Protein 7CIW (pdb70)

Nearest PDB structures (foldseek):
  7ciu-assembly1_A  TM=9.876E-01  e=7.759E-42  Drosophila melanogaster
  5k9n-assembly2_B  TM=9.761E-01  e=9.661E-40  Drosophila melanogaster
  7ciu-assembly2_B  TM=9.758E-01  e=1.836E-38  Drosophila melanogaster
  4fd4-assembly2_B  TM=9.543E-01  e=3.954E-21  Aedes aegypti
  6v3t-assembly3_C  TM=8.975E-01  e=1.474E-16  Tribolium castaneum

InterPro domains:
  IPR000182 GNAT domain [PF00583] (40-180)
  IPR000182 GNAT domain [PS51186] (9-204)
  IPR016181 Acyl-CoA N-acyltransferase [SSF55729] (5-188)

Radius of gyration: 16.28 Å; Cα contacts (8 Å, |Δi|>4): 411; chains: 1; bounding box: 40×40×39 Å

GO terms:
  GO:0004059 aralkylamine N-acetyltransferase activity (F, IDA)

Organism: Drosophila melanogaster (NCBI:txid7227)

Secondary structure (DSSP, 8-state):
-EEE-SSS-EEEEPPSS-HHHHHHHIIIIITTTSHHHHTSSSSSPPHHHHHHHHTTGGGT-EEEEEETTEEEEEEEEEEE-TTHHHHHHHHHHHHTTSHHHHHHHHHHHHHHHH-HHHHTT-S-EEEEEEEEE-GGGTTSSHHHHHHHHHHHHHHHTT-SEEEEEE-SHHHHHHHHHTT-EEEEEEEGGG-B-TTS-BS--PPTT--EEEEEEEE-

Solvent-accessible surface area: 10323 Å² total; per-residue (Å²): 178,66,75,108,22,79,117,76,5,47,4,90,61,3,82,92,72,61,39,130,102,0,18,76,10,0,68,54,48,28,5,72,85,21,2,4,3,36,4,9,144,75,91,108,11,58,61,20,7,62,115,70,9,43,60,5,3,93,93,9,1,0,16,2,0,36,64,149,67,134,15,2,0,0,0,0,0,0,62,15,73,46,104,25,10,82,78,24,50,82,43,2,165,125,73,60,86,26,7,13,0,39,7,9,73,0,37,9,38,1,11,82,49,3,33,1,8,135,115,64,104,16,95,27,0,0,14,5,45,4,37,8,18,3,62,153,41,101,76,176,56,3,8,0,91,1,1,66,10,0,2,81,66,0,107,106,81,52,22,86,0,0,0,10,26,2,12,21,19,130,26,5,136,15,1,109,155,39,40,14,88,89,31,32,73,36,97,4,86,95,25,94,67,120,90,47,119,68,22,0,195,14,69,116,59,19,97,13,0,36,1,3,0,34,89,68

Structure (mmCIF, N/CA/C/O backbone):
data_7CIW
#
_entry.id   7CIW
#
_cell.length_a   42.911
_cell.length_b   51.235
_cell.length_c   78.459
_cell.angle_alpha   90.000
_cell.angle_beta   90.000
_cell.angle_gamma   90.000
#
_symmetry.space_group_name_H-M   'P 21 21 21'
#
loop_
_entity.id
_entity.type
_entity.pdbx_description
1 polymer 'Agmatine N-acetyltransferase'
2 non-polymer 'COENZYME A'
3 non-polymer N-(4-carbamimidamidobutyl)ethanamide
4 water water
#
loop_
_atom_site.group_PDB
_atom_site.id
_atom_site.type_symbol
_atom_site.label_atom_id
_atom_site.label_alt_id
_atom_site.label_comp_id
_atom_site.label_asym_id
_atom_site.label_entity_id
_atom_site.label_seq_id
_atom_site.pdbx_PDB_ins_code
_atom_site.Cartn_x
_atom_site.Cartn_y
_atom_site.Cartn_z
_atom_site.occupancy
_atom_site.B_iso_or_equiv
_atom_site.auth_seq_id
_atom_site.auth_comp_id
_atom_site.auth_asym_id
_atom_site.auth_atom_id
_atom_site.pdbx_PDB_model_num
ATOM 1 N N . MET A 1 1 ? 10.849 18.137 0.603 1.00 43.67 1 MET A N 1
ATOM 2 C CA . MET A 1 1 ? 10.634 16.764 0.158 1.00 44.35 1 MET A CA 1
ATOM 3 C C . MET A 1 1 ? 11.960 16.023 0.071 1.00 36.08 1 MET A C 1
ATOM 4 O O . MET A 1 1 ? 12.437 15.717 -1.021 1.00 35.44 1 MET A O 1
ATOM 9 N N . ALA A 1 2 ? 12.547 15.733 1.227 1.00 35.45 2 ALA A N 1
ATOM 10 C CA . ALA A 1 2 ? 13.848 15.085 1.283 1.00 29.31 2 ALA A CA 1
ATOM 11 C C . ALA A 1 2 ? 13.898 14.184 2.502 1.00 29.87 2 ALA A C 1
ATOM 12 O O . ALA A 1 2 ? 13.619 14.633 3.617 1.00 33.56 2 ALA A O 1
ATOM 14 N N . LYS A 1 3 ? 14.257 12.928 2.286 1.00 24.42 3 LYS A N 1
ATOM 15 C CA . LYS A 1 3 ? 14.394 11.963 3.374 1.00 26.03 3 LYS A CA 1
ATOM 16 C C . LYS A 1 3 ? 15.848 11.532 3.475 1.00 26.07 3 LYS A C 1
ATOM 17 O O . LYS A 1 3 ? 16.326 10.777 2.607 1.00 28.22 3 LYS A O 1
ATOM 23 N N . PRO A 1 4 ? 16.598 11.989 4.477 1.00 24.56 4 PRO A N 1
ATOM 24 C CA . PRO A 1 4 ? 17.988 11.544 4.611 1.00 25.73 4 PRO A CA 1
ATOM 25 C C . PRO A 1 4 ? 18.033 10.069 4.977 1.00 32.19 4 PRO A C 1
ATOM 26 O O . PRO A 1 4 ? 17.251 9.595 5.804 1.00 32.09 4 PRO A O 1
ATOM 30 N N . ILE A 1 5 ? 18.922 9.335 4.321 1.00 29.57 5 ILE A N 1
ATOM 31 C CA . ILE A 1 5 ? 19.205 7.973 4.750 1.00 32.48 5 ILE A CA 1
ATOM 32 C C . ILE A 1 5 ? 20.707 7.863 4.966 1.00 32.00 5 ILE A C 1
ATOM 33 O O . ILE A 1 5 ? 21.414 8.880 4.980 1.00 36.56 5 ILE A O 1
ATOM 38 N N . ALA A 1 6 ? 21.181 6.635 5.184 1.00 36.45 6 ALA A N 1
ATOM 39 C CA . ALA A 1 6 ? 22.588 6.245 5.199 1.00 36.56 6 ALA A CA 1
ATOM 40 C C . ALA A 1 6 ? 23.571 7.354 5.554 1.00 44.20 6 ALA A C 1
ATOM 41 O O . ALA A 1 6 ? 23.416 8.048 6.566 1.00 45.89 6 ALA A O 1
ATOM 43 N N . ASP A 1 7 ? 24.585 7.524 4.708 1.00 47.32 7 ASP A N 1
ATOM 44 C CA . ASP A 1 7 ? 25.669 8.466 4.952 1.00 43.25 7 ASP A CA 1
ATOM 45 C C . ASP A 1 7 ? 25.381 9.815 4.304 1.00 38.85 7 ASP A C 1
ATOM 46 O O . ASP A 1 7 ? 24.810 10.708 4.941 1.00 37.43 7 ASP A O 1
ATOM 51 N N . ASP A 1 8 ? 25.799 9.976 3.046 1.00 36.44 8 ASP A N 1
ATOM 52 C CA . ASP A 1 8 ? 25.478 11.139 2.229 1.00 38.00 8 ASP A CA 1
ATOM 53 C C . ASP A 1 8 ? 24.394 10.824 1.203 1.00 32.35 8 ASP A C 1
ATOM 54 O O . ASP A 1 8 ? 24.353 11.429 0.131 1.00 34.06 8 ASP A O 1
ATOM 59 N N . ILE A 1 9 ? 23.500 9.889 1.501 1.00 30.68 9 ILE A N 1
ATOM 60 C CA . ILE A 1 9 ? 22.455 9.517 0.557 1.00 22.26 9 ILE A CA 1
ATOM 61 C C . ILE A 1 9 ? 21.129 10.073 1.051 1.00 24.03 9 ILE A C 1
ATOM 62 O O . ILE A 1 9 ? 20.762 9.887 2.216 1.00 23.13 9 ILE A O 1
ATOM 67 N N . VAL A 1 10 ? 20.423 10.763 0.164 1.00 19.12 10 VAL A N 1
ATOM 68 C CA . VAL A 1 10 ? 19.136 11.379 0.452 1.00 19.41 10 VAL A CA 1
ATOM 69 C C . VAL A 1 10 ? 18.137 10.828 -0.549 1.00 16.67 10 VAL A C 1
ATOM 70 O O . VAL A 1 10 ? 18.454 10.703 -1.734 1.00 18.41 10 VAL A O 1
ATOM 74 N N . VAL A 1 11 ? 16.936 10.513 -0.083 1.00 15.29 11 VAL A N 1
ATOM 75 C CA . VAL A 1 11 ? 15.860 10.088 -0.972 1.00 16.11 11 VAL A CA 1
ATOM 76 C C . VAL A 1 11 ? 14.997 11.300 -1.309 1.00 18.14 11 VAL A C 1
ATOM 77 O O . VAL A 1 11 ? 14.611 12.072 -0.421 1.00 17.12 11 VAL A O 1
ATOM 81 N N . ARG A 1 12 ? 14.723 11.490 -2.597 1.00 18.87 12 ARG A N 1
ATOM 82 C CA . ARG A 1 12 ? 13.916 12.606 -3.071 1.00 19.41 12 ARG A CA 1
ATOM 83 C C . ARG A 1 12 ? 12.862 12.098 -4.039 1.00 18.24 12 ARG A C 1
ATOM 84 O O . ARG A 1 12 ? 13.028 11.068 -4.691 1.00 18.45 12 ARG A O 1
ATOM 92 N N . GLN A 1 13 ? 11.785 12.862 -4.150 1.00 21.61 13 GLN A N 1
ATOM 93 C CA . GLN A 1 13 ? 10.781 12.599 -5.167 1.00 19.78 13 GLN A CA 1
ATOM 94 C C . GLN A 1 13 ? 11.258 13.143 -6.505 1.00 22.32 13 GLN A C 1
ATOM 95 O O . GLN A 1 13 ? 11.807 14.247 -6.581 1.00 25.07 13 GLN A O 1
ATOM 101 N N . VAL A 1 14 ? 11.058 12.358 -7.565 1.00 16.29 14 VAL A N 1
ATOM 102 C CA . VAL A 1 14 ? 11.370 12.830 -8.908 1.00 17.71 14 VAL A CA 1
ATOM 103 C C . VAL A 1 14 ? 10.345 13.878 -9.313 1.00 25.74 14 VAL A C 1
ATOM 104 O O . VAL A 1 14 ? 9.132 13.629 -9.279 1.00 24.34 14 VAL A O 1
ATOM 108 N N . ASP A 1 15 ? 10.822 15.048 -9.714 1.00 26.78 15 ASP A N 1
ATOM 109 C CA . ASP A 1 15 ? 9.927 16.139 -10.060 1.00 31.41 15 ASP A CA 1
ATOM 110 C C . ASP A 1 15 ? 9.674 16.176 -11.559 1.00 35.89 15 ASP A C 1
ATOM 111 O O . ASP A 1 15 ? 10.549 15.841 -12.363 1.00 32.87 15 ASP A O 1
ATOM 116 N N . VAL A 1 16 ? 8.460 16.579 -11.928 1.00 33.97 16 VAL A N 1
ATOM 117 C CA . VAL A 1 16 ? 8.105 16.738 -13.330 1.00 36.57 16 VAL A CA 1
ATOM 118 C C . VAL A 1 16 ? 8.945 17.882 -13.887 1.00 39.60 16 VAL A C 1
ATOM 119 O O . VAL A 1 16 ? 8.698 19.055 -13.588 1.00 39.41 16 VAL A O 1
ATOM 123 N N . GLY A 1 17 ? 9.972 17.545 -14.665 1.00 45.80 17 GLY A N 1
ATOM 124 C CA . GLY A 1 17 ? 10.973 18.518 -15.062 1.00 45.59 17 GLY A CA 1
ATOM 125 C C . GLY A 1 17 ? 12.321 18.204 -14.447 1.00 46.85 17 GLY A C 1
ATOM 126 O O . GLY A 1 17 ? 13.013 19.088 -13.932 1.00 48.68 17 GLY A O 1
ATOM 127 N N . GLU A 1 18 ? 12.694 16.926 -14.504 1.00 46.09 18 GLU A N 1
ATOM 128 C CA . GLU A 1 18 ? 13.912 16.393 -13.907 1.00 42.76 18 GLU A CA 1
ATOM 129 C C . GLU A 1 18 ? 13.984 14.937 -14.343 1.00 36.80 18 GLU A C 1
ATOM 130 O O . GLU A 1 18 ? 14.782 14.135 -13.839 1.00 38.84 18 GLU A O 1
ATOM 136 N N . THR A 1 19 ? 13.144 14.598 -15.319 1.00 33.34 19 THR A N 1
ATOM 137 C CA . THR A 1 19 ? 13.071 13.224 -15.781 1.00 26.58 19 THR A CA 1
ATOM 138 C C . THR A 1 19 ? 14.309 12.799 -16.555 1.00 27.90 19 THR A C 1
ATOM 139 O O . THR A 1 19 ? 14.552 11.596 -16.683 1.00 22.20 19 THR A O 1
ATOM 143 N N . GLU A 1 20 ? 15.097 13.738 -17.086 1.00 23.47 20 GLU A N 1
ATOM 144 C CA . GLU A 1 20 ? 16.234 13.308 -17.894 1.00 21.68 20 GLU A CA 1
ATOM 145 C C . GLU A 1 20 ? 17.285 12.615 -17.041 1.00 20.53 20 GLU A C 1
ATOM 146 O O . GLU A 1 20 ? 17.821 11.571 -17.436 1.00 22.30 20 GLU A O 1
ATOM 152 N N . GLN A 1 21 ? 17.595 13.181 -15.874 1.00 20.50 21 GLN A N 1
ATOM 153 C CA . GLN A 1 21 ? 18.564 12.546 -14.993 1.00 20.01 21 GLN A CA 1
ATOM 154 C C . GLN A 1 21 ? 18.088 11.163 -14.574 1.00 16.76 21 GLN A C 1
ATOM 155 O O . GLN A 1 21 ? 18.881 10.221 -14.506 1.00 17.61 21 GLN A O 1
ATOM 161 N N . LEU A 1 22 ? 16.790 11.025 -14.289 1.00 17.71 22 LEU A N 1
ATOM 162 C CA . LEU A 1 22 ? 16.248 9.719 -13.918 1.00 15.61 22 LEU A CA 1
ATOM 163 C C . LEU A 1 22 ? 16.435 8.715 -15.042 1.00 15.62 22 LEU A C 1
ATOM 164 O O . LEU A 1 22 ? 16.859 7.579 -14.814 1.00 16.10 22 LEU A O 1
ATOM 169 N N . MET A 1 23 ? 16.101 9.112 -16.267 1.00 17.16 23 MET A N 1
ATOM 170 C CA . MET A 1 23 ? 16.239 8.183 -17.384 1.00 16.00 23 MET A CA 1
ATOM 171 C C . MET A 1 23 ? 17.705 7.852 -17.643 1.00 17.58 23 MET A C 1
ATOM 172 O O . MET A 1 23 ? 18.039 6.711 -17.968 1.00 15.32 23 MET A O 1
ATOM 177 N N . THR A 1 24 ? 18.601 8.830 -17.482 1.00 16.30 24 THR A N 1
ATOM 178 C CA . THR A 1 24 ? 20.020 8.543 -17.646 1.00 15.85 24 THR A CA 1
ATOM 179 C C . THR A 1 24 ? 20.492 7.484 -16.656 1.00 14.75 24 THR A C 1
ATOM 180 O O . THR A 1 24 ? 21.232 6.561 -17.031 1.00 16.62 24 THR A O 1
ATOM 184 N N . PHE A 1 25 ? 20.058 7.581 -15.392 1.00 14.37 25 PHE A N 1
ATOM 185 C CA . PHE A 1 25 ? 20.393 6.535 -14.425 1.00 15.27 25 PHE A CA 1
ATOM 186 C C . PHE A 1 25 ? 19.801 5.194 -14.845 1.00 13.91 25 PHE A C 1
ATOM 187 O O . PHE A 1 25 ? 20.480 4.162 -14.801 1.00 14.42 25 PHE A O 1
ATOM 195 N N . LEU A 1 26 ? 18.520 5.184 -15.228 1.00 14.30 26 LEU A N 1
ATOM 196 C CA . LEU A 1 26 ? 17.885 3.924 -15.608 1.00 15.99 26 LEU A CA 1
ATOM 197 C C . LEU A 1 26 ? 18.611 3.269 -16.775 1.00 14.34 26 LEU A C 1
ATOM 198 O O . LEU A 1 26 ? 18.796 2.049 -16.792 1.00 15.01 26 LEU A O 1
ATOM 203 N N . LEU A 1 27 ? 19.020 4.059 -17.770 1.00 16.14 27 LEU A N 1
ATOM 204 C CA . LEU A 1 27 ? 19.727 3.481 -18.910 1.00 15.93 27 LEU A CA 1
ATOM 205 C C . LEU A 1 27 ? 21.105 2.956 -18.526 1.00 18.22 27 LEU A C 1
ATOM 206 O O . LEU A 1 27 ? 21.618 2.039 -19.177 1.00 17.50 27 LEU A O 1
ATOM 211 N N . ALA A 1 28 ? 21.716 3.508 -17.481 1.00 18.19 28 ALA A N 1
ATOM 212 C CA . ALA A 1 28 ? 23.055 3.078 -17.094 1.00 16.94 28 ALA A CA 1
ATOM 213 C C . ALA A 1 28 ? 23.051 1.847 -16.192 1.00 18.62 28 ALA A C 1
ATOM 214 O O . ALA A 1 28 ? 23.907 0.971 -16.347 1.00 20.92 28 ALA A O 1
ATOM 216 N N . HIS A 1 29 ? 22.109 1.757 -15.242 1.00 16.43 29 HIS A N 1
ATOM 217 C CA . HIS A 1 29 ? 22.217 0.793 -14.159 1.00 17.57 29 HIS A CA 1
ATOM 218 C C . HIS A 1 29 ? 20.952 -0.006 -13.889 1.00 19.78 29 HIS A C 1
ATOM 219 O O . HIS A 1 29 ? 20.975 -0.893 -13.029 1.00 19.99 29 HIS A O 1
ATOM 226 N N . TYR A 1 30 ? 19.855 0.283 -14.578 1.00 16.27 30 TYR A N 1
ATOM 227 C CA . TYR A 1 30 ? 18.643 -0.512 -14.455 1.00 16.50 30 TYR A CA 1
ATOM 228 C C . TYR A 1 30 ? 18.429 -1.365 -15.695 1.00 16.12 30 TYR A C 1
ATOM 229 O O . TYR A 1 30 ? 18.473 -2.596 -15.625 1.00 15.50 30 TYR A O 1
ATOM 238 N N . TYR A 1 31 ? 18.229 -0.721 -16.837 1.00 17.01 31 TYR A N 1
ATOM 239 C CA . TYR A 1 31 ? 17.894 -1.445 -18.060 1.00 14.96 31 TYR A CA 1
ATOM 240 C C . TYR A 1 31 ? 18.929 -2.478 -18.502 1.00 17.38 31 TYR A C 1
ATOM 241 O O . TYR A 1 31 ? 18.516 -3.550 -18.971 1.00 19.45 31 TYR A O 1
ATOM 250 N N . PRO A 1 32 ? 20.243 -2.239 -18.428 1.00 17.99 32 PRO A N 1
ATOM 251 C CA . PRO A 1 32 ? 21.185 -3.253 -18.940 1.00 17.92 32 PRO A CA 1
ATOM 252 C C . PRO A 1 32 ? 21.131 -4.579 -18.202 1.00 20.63 32 PRO A C 1
ATOM 253 O O . PRO A 1 32 ? 21.448 -5.611 -18.806 1.00 21.15 32 PRO A O 1
ATOM 257 N N . GLU A 1 33 ? 20.705 -4.594 -16.935 1.00 17.85 33 GLU A N 1
ATOM 258 C CA . GLU A 1 33 ? 20.677 -5.812 -16.130 1.00 20.16 33 GLU A CA 1
ATOM 259 C C . GLU A 1 33 ? 19.275 -6.294 -15.781 1.00 17.05 33 GLU A C 1
ATOM 260 O O . GLU A 1 33 ? 19.131 -7.429 -15.309 1.00 19.58 33 GLU A O 1
ATOM 266 N N . GLU A 1 34 ? 18.248 -5.488 -16.002 1.00 16.38 34 GLU A N 1
ATOM 267 C CA . GLU A 1 34 ? 16.891 -5.947 -15.741 1.00 15.87 34 GLU A CA 1
ATOM 268 C C . GLU A 1 34 ? 16.577 -7.139 -16.644 1.00 15.95 34 GLU A C 1
ATOM 269 O O . GLU A 1 34 ? 16.780 -7.056 -17.865 1.00 18.49 34 GLU A O 1
ATOM 275 N N . PRO A 1 35 ? 16.115 -8.264 -16.091 1.00 15.39 35 PRO A N 1
ATOM 276 C CA . PRO A 1 35 ? 16.026 -9.493 -16.907 1.00 17.42 35 PRO A CA 1
ATOM 277 C C . PRO A 1 35 ? 15.160 -9.401 -18.162 1.00 18.48 35 PRO A C 1
ATOM 278 O O . PRO A 1 35 ? 15.564 -9.960 -19.186 1.00 20.54 35 PRO A O 1
ATOM 282 N N . LEU A 1 36 ? 13.986 -8.753 -18.144 1.00 16.50 36 LEU A N 1
ATOM 283 C CA . LEU A 1 36 ? 13.216 -8.681 -19.398 1.00 15.84 36 LEU A CA 1
ATOM 284 C C . LEU A 1 36 ? 13.946 -7.857 -20.448 1.00 17.60 36 LEU A C 1
ATOM 285 O O . LEU A 1 36 ? 13.947 -8.213 -21.633 1.00 17.91 36 LEU A O 1
ATOM 290 N N . THR A 1 37 ? 14.548 -6.743 -20.035 1.00 17.42 37 THR A N 1
ATOM 291 C CA . THR A 1 37 ? 15.297 -5.904 -20.960 1.00 17.09 37 THR A CA 1
ATOM 292 C C . THR A 1 37 ? 16.550 -6.613 -21.458 1.00 16.46 37 THR A C 1
ATOM 293 O O . THR A 1 37 ? 16.880 -6.537 -22.647 1.00 20.20 37 THR A O 1
ATOM 297 N N . ALA A 1 38 ? 17.261 -7.307 -20.566 1.00 17.76 38 ALA A N 1
ATOM 298 C CA . ALA A 1 38 ? 18.462 -8.026 -20.972 1.00 18.42 38 ALA A CA 1
ATOM 299 C C . ALA A 1 38 ? 18.129 -9.260 -21.792 1.00 21.63 38 ALA A C 1
ATOM 300 O O . ALA A 1 38 ? 18.983 -9.741 -22.545 1.00 26.17 38 ALA A O 1
ATOM 302 N N . GLY A 1 39 ? 16.913 -9.768 -21.671 1.00 18.73 39 GLY A N 1
ATOM 303 C CA . GLY A 1 39 ? 16.483 -10.967 -22.362 1.00 19.02 39 GLY A CA 1
ATOM 304 C C . GLY A 1 39 ? 15.776 -10.735 -23.677 1.00 20.46 39 GLY A C 1
ATOM 305 O O . GLY A 1 39 ? 15.251 -11.686 -24.265 1.00 20.80 39 GLY A O 1
ATOM 306 N N . THR A 1 40 ? 15.742 -9.493 -24.156 1.00 20.31 40 THR A N 1
ATOM 307 C CA . THR A 1 40 ? 15.161 -9.133 -25.438 1.00 22.04 40 THR A CA 1
ATOM 308 C C . THR A 1 40 ? 16.176 -8.281 -26.189 1.00 21.69 40 THR A C 1
ATOM 309 O O . THR A 1 40 ? 17.220 -7.909 -25.649 1.00 21.65 40 THR A O 1
ATOM 313 N N . HIS A 1 41 ? 15.875 -7.977 -27.449 1.00 22.74 41 HIS A N 1
ATOM 314 C CA . HIS A 1 41 ? 16.846 -7.335 -28.321 1.00 23.36 41 HIS A CA 1
ATOM 315 C C . HIS A 1 41 ? 16.180 -6.211 -29.095 1.00 22.61 41 HIS A C 1
ATOM 316 O O . HIS A 1 41 ? 14.982 -6.289 -29.394 1.00 24.22 41 HIS A O 1
ATOM 323 N N . PRO A 1 42 ? 16.922 -5.132 -29.408 1.00 21.65 42 PRO A N 1
ATOM 324 C CA . PRO A 1 42 ? 18.315 -4.843 -29.043 1.00 23.02 42 PRO A CA 1
ATOM 325 C C . PRO A 1 42 ? 18.456 -4.583 -27.537 1.00 20.15 42 PRO A C 1
ATOM 326 O O . PRO A 1 42 ? 17.422 -4.570 -26.857 1.00 22.53 42 PRO A O 1
ATOM 330 N N . PRO A 1 43 ? 19.677 -4.390 -27.028 1.00 27.25 43 PRO A N 1
ATOM 331 C CA . PRO A 1 43 ? 19.822 -4.170 -25.577 1.00 24.67 43 PRO A CA 1
ATOM 332 C C . PRO A 1 43 ? 19.120 -2.923 -25.071 1.00 23.68 43 PRO A C 1
ATOM 333 O O . PRO A 1 43 ? 18.620 -2.925 -23.939 1.00 25.87 43 PRO A O 1
ATOM 337 N N . GLU A 1 44 ? 19.037 -1.875 -25.874 1.00 24.34 44 GLU A N 1
ATOM 338 C CA . GLU A 1 44 ? 18.512 -0.605 -25.377 1.00 23.94 44 GLU A CA 1
ATOM 339 C C . GLU A 1 44 ? 16.988 -0.579 -25.452 1.00 21.96 44 GLU A C 1
ATOM 340 O O . GLU A 1 44 ? 16.409 -1.032 -26.441 1.00 22.46 44 GLU A O 1
ATOM 346 N N . PRO A 1 45 ? 16.310 -0.050 -24.432 1.00 17.90 45 PRO A N 1
ATOM 347 C CA . PRO A 1 45 ? 14.845 -0.002 -24.475 1.00 17.13 45 PRO A CA 1
ATOM 348 C C . PRO A 1 45 ? 14.327 0.935 -25.557 1.00 18.85 45 PRO A C 1
ATOM 349 O O . PRO A 1 45 ? 14.967 1.926 -25.919 1.00 20.15 45 PRO A O 1
ATOM 353 N N . GLU A 1 46 ? 13.142 0.607 -26.070 1.00 19.54 46 GLU A N 1
ATOM 354 C CA . GLU A 1 46 ? 12.501 1.434 -27.080 1.00 18.72 46 GLU A CA 1
ATOM 355 C C . GLU A 1 46 ? 11.905 2.685 -26.446 1.00 19.87 46 GLU A C 1
ATOM 356 O O . GLU A 1 46 ? 11.732 2.773 -25.227 1.00 18.59 46 GLU A O 1
ATOM 362 N N . ALA A 1 47 ? 11.608 3.675 -27.293 1.00 19.96 47 ALA A N 1
ATOM 363 C CA . ALA A 1 47 ? 11.099 4.945 -26.786 1.00 19.00 47 ALA A CA 1
ATOM 364 C C . ALA A 1 47 ? 9.839 4.750 -25.953 1.00 18.72 47 ALA A C 1
ATOM 365 O O . ALA A 1 47 ? 9.680 5.380 -24.901 1.00 20.71 47 ALA A O 1
ATOM 367 N N . ALA A 1 48 ? 8.930 3.884 -26.405 1.00 17.66 48 ALA A N 1
ATOM 368 C CA . ALA A 1 48 ? 7.672 3.704 -25.692 1.00 18.62 48 ALA A CA 1
ATOM 369 C C . ALA A 1 48 ? 7.893 3.100 -24.310 1.00 19.00 48 ALA A C 1
ATOM 370 O O . ALA A 1 48 ? 7.158 3.418 -23.364 1.00 20.63 48 ALA A O 1
ATOM 372 N N . ASP A 1 49 ? 8.893 2.229 -24.188 1.00 19.26 49 ASP A N 1
ATOM 373 C CA . ASP A 1 49 ? 9.279 1.653 -22.901 1.00 17.98 49 ASP A CA 1
ATOM 374 C C . ASP A 1 49 ? 9.713 2.745 -21.932 1.00 19.53 49 ASP A C 1
ATOM 375 O O . ASP A 1 49 ? 9.158 2.888 -20.831 1.00 19.89 49 ASP A O 1
ATOM 380 N N . LYS A 1 50 ? 10.701 3.543 -22.344 1.00 16.96 50 LYS A N 1
ATOM 381 C CA . LYS A 1 50 ? 11.164 4.663 -21.529 1.00 15.92 50 LYS A CA 1
ATOM 382 C C . LYS A 1 50 ? 10.031 5.630 -21.217 1.00 17.28 50 LYS A C 1
ATOM 383 O O . LYS A 1 50 ? 9.906 6.114 -20.087 1.00 18.62 50 LYS A O 1
ATOM 389 N N . GLU A 1 51 ? 9.206 5.938 -22.218 1.00 19.12 51 GLU A N 1
ATOM 390 C CA . GLU A 1 51 ? 8.120 6.890 -22.016 1.00 19.04 51 GLU A CA 1
ATOM 391 C C . GLU A 1 51 ? 7.119 6.383 -20.986 1.00 19.07 51 GLU A C 1
ATOM 392 O O . GLU A 1 51 ? 6.596 7.168 -20.183 1.00 19.22 51 GLU A O 1
ATOM 398 N N . PHE A 1 52 ? 6.839 5.080 -20.984 1.00 16.59 52 PHE A N 1
ATOM 399 C CA . PHE A 1 52 ? 5.903 4.559 -19.996 1.00 17.56 52 PHE A CA 1
ATOM 400 C C . PHE A 1 52 ? 6.442 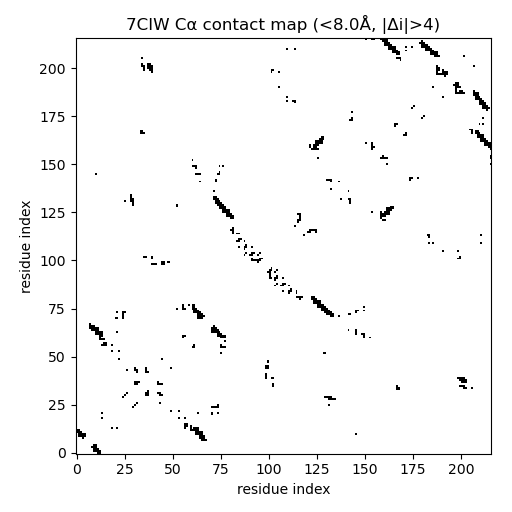4.734 -18.584 1.00 17.89 52 PHE A C 1
ATOM 401 O O . PHE A 1 52 ? 5.709 5.148 -17.677 1.00 17.18 52 PHE A O 1
ATOM 409 N N . LEU A 1 53 ? 7.713 4.391 -18.366 1.00 16.28 53 LEU A N 1
ATOM 410 C CA . LEU A 1 53 ? 8.281 4.602 -17.038 1.00 16.88 53 LEU A CA 1
ATOM 411 C C . LEU A 1 53 ? 8.130 6.055 -16.623 1.00 19.87 53 LEU A C 1
ATOM 412 O O . LEU A 1 53 ? 7.666 6.355 -15.515 1.00 17.98 53 LEU A O 1
ATOM 417 N N . LEU A 1 54 ? 8.473 6.981 -17.524 1.00 15.42 54 LEU A N 1
ATOM 418 C CA . LEU A 1 54 ? 8.419 8.389 -17.169 1.00 16.90 54 LEU A CA 1
ATOM 419 C C . LEU A 1 54 ? 6.989 8.886 -17.010 1.00 16.08 54 LEU A C 1
ATOM 420 O O . LEU A 1 54 ? 6.771 9.894 -16.330 1.00 17.23 54 LEU A O 1
ATOM 425 N N . SER A 1 55 ? 6.011 8.193 -17.599 1.00 15.53 55 SER A N 1
ATOM 426 C CA . SER A 1 55 ? 4.617 8.586 -17.425 1.00 17.49 55 SER A CA 1
ATOM 427 C C . SER A 1 55 ? 4.147 8.446 -15.982 1.00 18.06 55 SER A C 1
ATOM 428 O O . SER A 1 55 ? 3.062 8.931 -15.648 1.00 17.89 55 SER A O 1
ATOM 431 N N . ASN A 1 56 ? 4.930 7.802 -15.121 1.00 17.22 56 ASN A N 1
ATOM 432 C CA . ASN A 1 56 ? 4.567 7.681 -13.721 1.00 16.41 56 ASN A CA 1
ATOM 433 C C . ASN A 1 56 ? 5.057 8.840 -12.876 1.00 15.22 56 ASN A C 1
ATOM 434 O O . ASN A 1 56 ? 4.598 8.989 -11.739 1.00 15.54 56 ASN A O 1
ATOM 439 N N . VAL A 1 57 ? 5.973 9.658 -13.402 1.00 15.83 57 VAL A N 1
ATOM 440 C CA . VAL A 1 57 ? 6.509 10.771 -12.615 1.00 14.84 57 VAL A CA 1
ATOM 441 C C . VAL A 1 57 ? 5.422 11.727 -12.143 1.00 15.57 57 VAL A C 1
ATOM 442 O O . VAL A 1 57 ? 5.476 12.159 -10.982 1.00 15.26 57 VAL A O 1
ATOM 446 N N . PRO A 1 58 ? 4.397 12.072 -12.936 1.00 14.64 58 PRO A N 1
ATOM 447 C CA . PRO A 1 58 ? 3.400 13.041 -12.436 1.00 16.98 58 PRO A CA 1
ATOM 448 C C . PRO A 1 58 ? 2.609 12.555 -11.235 1.00 16.30 58 PRO A C 1
ATOM 449 O O . PRO A 1 58 ? 1.986 13.376 -10.553 1.00 19.06 58 PRO A O 1
ATOM 453 N N . PHE A 1 59 ? 2.598 11.249 -10.965 1.00 15.22 59 PHE A N 1
ATOM 454 C CA . PHE A 1 59 ? 1.884 10.718 -9.813 1.00 15.78 59 PHE A CA 1
ATOM 455 C C . PHE A 1 59 ? 2.585 11.000 -8.496 1.00 16.78 59 PHE A C 1
ATOM 456 O O . PHE A 1 59 ? 1.993 10.745 -7.446 1.00 18.02 59 PHE A O 1
ATOM 464 N N . GLY A 1 60 ? 3.821 11.494 -8.515 1.00 16.58 60 GLY A N 1
ATOM 465 C CA . GLY A 1 60 ? 4.529 11.687 -7.262 1.00 15.56 60 GLY A CA 1
ATOM 466 C C . GLY A 1 60 ? 4.935 10.398 -6.596 1.00 16.26 60 GLY A C 1
ATOM 467 O O . GLY A 1 60 ? 5.165 10.371 -5.387 1.00 19.66 60 GLY A O 1
ATOM 468 N N . THR A 1 61 ? 5.023 9.321 -7.367 1.00 14.61 61 THR A N 1
ATOM 469 C CA . THR A 1 61 ? 5.275 7.989 -6.836 1.00 16.43 61 THR A CA 1
ATOM 470 C C . THR A 1 61 ? 6.612 7.446 -7.324 1.00 17.40 61 THR A C 1
ATOM 471 O O . THR A 1 61 ? 6.847 6.233 -7.268 1.00 16.44 61 THR A O 1
ATOM 475 N N . CYS A 1 62 ? 7.485 8.321 -7.803 1.00 12.98 62 CYS A N 1
ATOM 476 C CA . CYS A 1 62 ? 8.800 7.954 -8.305 1.00 14.48 62 CYS A CA 1
ATOM 477 C C . CYS A 1 62 ? 9.843 8.632 -7.429 1.00 15.49 62 CYS A C 1
ATOM 478 O O . CYS A 1 62 ? 9.723 9.830 -7.148 1.00 15.31 62 CYS A O 1
ATOM 481 N N . PHE A 1 63 ? 10.834 7.866 -6.960 1.00 14.42 63 PHE A N 1
ATOM 482 C CA . PHE A 1 63 ? 11.807 8.375 -6.001 1.00 14.72 63 PHE A CA 1
ATOM 483 C C . PHE A 1 63 ? 13.220 7.997 -6.415 1.00 13.89 63 PHE A C 1
ATOM 484 O O . PHE A 1 63 ? 13.441 6.968 -7.051 1.00 12.79 63 PHE A O 1
ATOM 492 N N . VAL A 1 64 ? 14.179 8.851 -6.046 1.00 14.59 64 VAL A N 1
ATOM 493 C CA . VAL A 1 64 ? 15.588 8.576 -6.290 1.00 14.69 64 VAL A CA 1
ATOM 494 C C . VAL A 1 64 ? 16.385 8.758 -5.010 1.00 15.60 64 VAL A C 1
ATOM 495 O O . VAL A 1 64 ? 16.027 9.547 -4.131 1.00 17.75 64 VAL A O 1
ATOM 499 N N . ALA A 1 65 ? 17.487 8.023 -4.918 1.00 14.46 65 ALA A N 1
ATOM 500 C CA . ALA A 1 65 ? 18.506 8.260 -3.904 1.00 14.21 65 ALA A CA 1
ATOM 501 C C . ALA A 1 65 ? 19.645 9.054 -4.531 1.00 17.03 65 ALA A C 1
ATOM 502 O O . ALA A 1 65 ? 20.137 8.697 -5.608 1.00 16.88 65 ALA A O 1
ATOM 504 N N . LEU A 1 66 ? 20.034 10.140 -3.865 1.00 17.45 66 LEU A N 1
ATOM 505 C CA . LEU A 1 66 ? 21.017 11.096 -4.351 1.00 22.19 66 LEU A CA 1
ATOM 506 C C . LEU A 1 66 ? 22.260 11.047 -3.481 1.00 20.92 66 LEU A C 1
ATOM 507 O O . LEU A 1 66 ? 22.163 10.958 -2.256 1.00 20.55 66 LEU A O 1
ATOM 512 N N . HIS A 1 67 ? 23.418 11.137 -4.126 1.00 20.84 67 HIS A N 1
ATOM 513 C CA . HIS A 1 67 ? 24.707 11.252 -3.451 1.00 30.70 67 HIS A CA 1
ATOM 514 C C . HIS A 1 67 ? 25.525 12.252 -4.257 1.00 29.49 67 HIS A C 1
ATOM 515 O O . HIS A 1 67 ? 25.868 11.979 -5.409 1.00 27.53 67 HIS A O 1
ATOM 522 N N . GLU A 1 68 ? 25.797 13.423 -3.673 1.00 29.83 68 GLU A N 1
ATOM 523 C CA . GLU A 1 68 ? 26.513 14.507 -4.356 1.00 30.34 68 GLU A CA 1
ATOM 524 C C . GLU A 1 68 ? 25.795 14.944 -5.631 1.00 26.55 68 GLU A C 1
ATOM 525 O O . GLU A 1 68 ? 26.424 15.245 -6.648 1.00 30.08 68 GLU A O 1
ATOM 531 N N . GLY A 1 69 ? 24.469 14.986 -5.581 1.00 27.04 69 GLY A N 1
ATOM 532 C CA . GLY A 1 69 ? 23.677 15.362 -6.728 1.00 26.52 69 GLY A CA 1
ATOM 533 C C . GLY A 1 69 ? 23.500 14.284 -7.774 1.00 24.19 69 GLY A C 1
ATOM 534 O O . GLY A 1 69 ? 22.761 14.502 -8.740 1.00 28.54 69 GLY A O 1
ATOM 535 N N . ARG A 1 70 ? 24.133 13.130 -7.608 1.00 22.46 70 ARG A N 1
ATOM 536 C CA . ARG A 1 70 ? 24.079 12.045 -8.579 1.00 22.48 70 ARG A CA 1
ATOM 537 C C . ARG A 1 70 ? 23.067 11.004 -8.117 1.00 19.39 70 ARG A C 1
ATOM 538 O O . ARG A 1 70 ? 23.059 10.616 -6.942 1.00 21.57 70 ARG A O 1
ATOM 546 N N . ILE A 1 71 ? 22.219 10.553 -9.033 1.00 19.56 71 ILE A N 1
ATOM 547 C CA . ILE A 1 71 ? 21.274 9.487 -8.706 1.00 17.66 71 ILE A CA 1
ATOM 548 C C . ILE A 1 71 ? 22.026 8.166 -8.627 1.00 20.76 71 ILE A C 1
ATOM 549 O O . ILE A 1 71 ? 22.740 7.788 -9.563 1.00 19.09 71 ILE A O 1
ATOM 554 N N . VAL A 1 72 ? 21.874 7.468 -7.502 1.00 16.81 72 VAL A N 1
ATOM 555 C CA . VAL A 1 72 ? 22.502 6.168 -7.301 1.00 17.32 72 VAL A CA 1
ATOM 556 C C . VAL A 1 72 ? 21.483 5.050 -7.146 1.00 15.33 72 VAL A C 1
ATOM 557 O O . VAL A 1 72 ? 21.875 3.874 -7.096 1.00 15.57 72 VAL A O 1
ATOM 561 N N . ALA A 1 73 ? 20.195 5.370 -7.086 1.00 14.81 73 ALA A N 1
ATOM 562 C CA . ALA A 1 73 ? 19.152 4.357 -7.030 1.00 13.61 73 ALA A CA 1
ATOM 563 C C . ALA A 1 73 ? 17.836 5.027 -7.402 1.00 13.58 73 ALA A C 1
ATOM 564 O O . ALA A 1 73 ? 17.678 6.237 -7.235 1.00 15.12 73 ALA A O 1
ATOM 566 N N . ALA A 1 74 ? 16.893 4.238 -7.902 1.00 12.34 74 ALA A N 1
ATOM 567 C CA . ALA A 1 74 ? 15.621 4.813 -8.313 1.00 11.32 74 ALA A CA 1
ATOM 568 C C . ALA A 1 74 ? 14.519 3.772 -8.235 1.00 12.07 74 ALA A C 1
ATOM 569 O O . ALA A 1 74 ? 14.757 2.580 -8.441 1.00 12.90 74 ALA A O 1
ATOM 571 N N . VAL A 1 75 ? 13.300 4.243 -7.969 1.00 12.20 75 VAL A N 1
ATOM 572 C CA . VAL A 1 75 ? 12.107 3.405 -8.026 1.00 12.83 75 VAL A CA 1
ATOM 573 C C . VAL A 1 75 ? 11.018 4.159 -8.778 1.00 12.12 75 VAL A C 1
ATOM 574 O O . VAL A 1 75 ? 10.858 5.374 -8.621 1.00 13.03 75 VAL A O 1
ATOM 578 N N . VAL A 1 76 ? 10.316 3.451 -9.652 1.00 11.51 76 VAL A N 1
ATOM 579 C CA . VAL A 1 76 ? 9.229 4.017 -10.438 1.00 10.04 76 VAL A CA 1
ATOM 580 C C . VAL A 1 76 ? 7.986 3.217 -10.099 1.00 13.01 76 VAL A C 1
ATOM 581 O O . VAL A 1 76 ? 7.992 1.987 -10.216 1.00 12.89 76 VAL A O 1
ATOM 585 N N . ALA A 1 77 ? 6.935 3.899 -9.658 1.00 13.17 77 ALA A N 1
ATOM 586 C CA . ALA A 1 77 ? 5.701 3.222 -9.281 1.00 13.34 77 ALA A CA 1
ATOM 587 C C . ALA A 1 77 ? 4.522 4.029 -9.801 1.00 12.70 77 ALA A C 1
ATOM 588 O O . ALA A 1 77 ? 4.630 5.231 -10.054 1.00 12.13 77 ALA A O 1
ATOM 590 N N . GLY A 1 78 ? 3.391 3.354 -9.981 1.00 13.37 78 GLY A N 1
ATOM 591 C CA . GLY A 1 78 ? 2.177 4.032 -10.371 1.00 12.19 78 GLY A CA 1
ATOM 592 C C . GLY A 1 78 ? 0.932 3.237 -10.045 1.00 13.01 78 GLY A C 1
ATOM 593 O O . GLY A 1 78 ? 0.991 2.042 -9.747 1.00 13.35 78 GLY A O 1
ATOM 594 N N . PRO A 1 79 ? -0.226 3.889 -10.117 1.00 13.42 79 PRO A N 1
ATOM 595 C CA . PRO A 1 79 ? -1.480 3.245 -9.720 1.00 13.53 79 PRO A CA 1
ATOM 596 C C . PRO A 1 79 ? -2.028 2.298 -10.772 1.00 14.45 79 PRO A C 1
ATOM 597 O O . PRO A 1 79 ? -1.779 2.441 -11.973 1.00 14.94 79 PRO A O 1
ATOM 601 N N . LYS A 1 80 ? -2.813 1.328 -10.300 1.00 14.98 80 LYS A N 1
ATOM 602 C CA . LYS A 1 80 ? -3.609 0.506 -11.201 1.00 16.31 80 LYS A CA 1
ATOM 603 C C . LYS A 1 80 ? -4.904 0.116 -10.505 1.00 16.78 80 LYS A C 1
ATOM 604 O O . LYS A 1 80 ? -5.001 0.120 -9.274 1.00 15.67 80 LYS A O 1
ATOM 610 N N . ASP A 1 81 ? -5.912 -0.199 -11.319 1.00 16.40 81 ASP A N 1
ATOM 611 C CA . ASP A 1 81 ? -7.204 -0.626 -10.802 1.00 16.25 81 ASP A CA 1
ATOM 612 C C . ASP A 1 81 ? -7.618 -1.942 -11.451 1.00 15.27 81 ASP A C 1
ATOM 613 O O . ASP A 1 81 ? -6.809 -2.594 -12.127 1.00 16.98 81 ASP A O 1
ATOM 618 N N . SER A 1 82 ? -8.878 -2.338 -11.264 1.00 17.21 82 SER A N 1
ATOM 619 C CA . SER A 1 82 ? -9.331 -3.635 -11.760 1.00 16.83 82 SER A CA 1
ATOM 620 C C . SER A 1 82 ? -9.421 -3.698 -13.280 1.00 20.04 82 SER A C 1
ATOM 621 O O . SER A 1 82 ? -9.619 -4.792 -13.823 1.00 21.62 82 SER A O 1
ATOM 624 N N . HIS A 1 83 ? -9.291 -2.569 -13.970 1.00 19.49 83 HIS A N 1
ATOM 625 C CA . HIS A 1 83 ? -9.249 -2.541 -15.424 1.00 19.70 83 HIS A CA 1
ATOM 626 C C . HIS A 1 83 ? -7.852 -2.795 -15.977 1.00 17.98 83 HIS A C 1
ATOM 627 O O . HIS A 1 83 ? -7.704 -2.991 -17.185 1.00 18.17 83 HIS A O 1
ATOM 634 N N . GLU A 1 84 ? -6.826 -2.827 -15.126 1.00 16.04 84 GLU A N 1
ATOM 635 C CA . GLU A 1 84 ? -5.463 -2.972 -15.637 1.00 16.16 84 GLU A CA 1
ATOM 636 C C . GLU A 1 84 ? -5.231 -4.240 -16.459 1.00 16.90 84 GLU A C 1
ATOM 637 O O . GLU A 1 84 ? -4.466 -4.168 -17.437 1.00 16.06 84 GLU A O 1
ATOM 643 N N . PRO A 1 85 ? -5.833 -5.398 -16.160 1.00 17.52 85 PRO A N 1
ATOM 644 C CA . PRO A 1 85 ? -5.613 -6.545 -17.064 1.00 16.71 85 PRO A CA 1
ATOM 645 C C . PRO A 1 85 ? -6.049 -6.262 -18.496 1.00 16.68 85 PRO A C 1
ATOM 646 O O . PRO A 1 85 ? -5.336 -6.611 -19.448 1.00 18.13 85 PRO A O 1
ATOM 650 N N . GLU A 1 86 ? -7.201 -5.618 -18.672 1.00 18.17 86 GLU A N 1
ATOM 651 C CA . GLU A 1 86 ? -7.670 -5.288 -20.012 1.00 18.57 86 GLU A CA 1
ATOM 652 C C . GLU A 1 86 ? -6.800 -4.215 -20.648 1.00 18.60 86 GLU A C 1
ATOM 653 O O . GLU A 1 86 ? -6.454 -4.300 -21.834 1.00 19.39 86 GLU A O 1
ATOM 659 N N . HIS A 1 87 ? -6.443 -3.193 -19.871 1.00 17.94 87 HIS A N 1
ATOM 660 C CA . HIS A 1 87 ? -5.590 -2.126 -20.374 1.00 19.24 87 HIS A CA 1
ATOM 661 C C . HIS A 1 87 ? -4.239 -2.657 -20.842 1.00 21.93 87 HIS A C 1
ATOM 662 O O . HIS A 1 87 ? -3.771 -2.328 -21.939 1.00 18.78 87 HI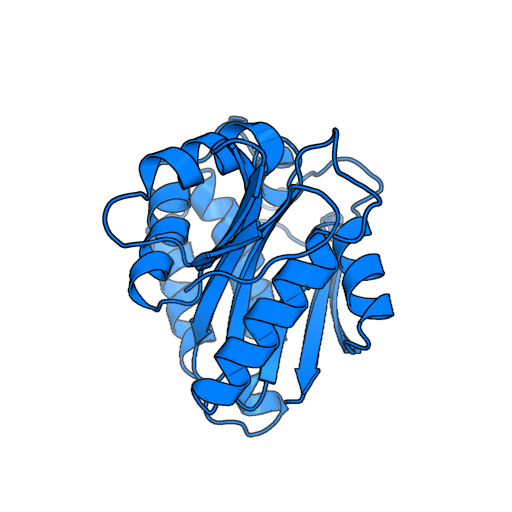S A O 1
ATOM 669 N N . MET A 1 88 ? -3.587 -3.483 -20.023 1.00 19.01 88 MET A N 1
ATOM 670 C CA . MET A 1 88 ? -2.275 -3.983 -20.419 1.00 16.75 88 MET A CA 1
ATOM 671 C C . MET A 1 88 ? -2.366 -4.910 -21.618 1.00 15.78 88 MET A C 1
ATOM 672 O O . MET A 1 88 ? -1.432 -4.956 -22.425 1.00 18.07 88 MET A O 1
ATOM 677 N N . ALA A 1 89 ? -3.463 -5.662 -21.742 1.00 17.75 89 ALA A N 1
ATOM 678 C CA . ALA A 1 89 ? -3.609 -6.525 -22.907 1.00 20.67 89 ALA A CA 1
ATOM 679 C C . ALA A 1 89 ? -3.688 -5.690 -24.174 1.00 23.64 89 ALA A C 1
ATOM 680 O O . ALA A 1 89 ? -3.041 -6.007 -25.179 1.00 21.99 89 ALA A O 1
ATOM 682 N N . GLU A 1 90 ? -4.445 -4.591 -24.125 1.00 21.19 90 GLU A N 1
ATOM 683 C CA . GLU A 1 90 ? -4.553 -3.699 -25.274 1.00 23.58 90 GLU A CA 1
ATOM 684 C C . GLU A 1 90 ? -3.224 -3.014 -25.577 1.00 22.28 90 GLU A C 1
ATOM 685 O O . GLU A 1 90 ? -2.875 -2.818 -26.747 1.00 24.83 90 GLU A O 1
ATOM 691 N N . GLU A 1 91 ? -2.462 -2.654 -24.542 1.00 22.09 91 GLU A N 1
ATOM 692 C CA . GLU A 1 91 ? -1.164 -2.021 -24.767 1.00 24.36 91 GLU A CA 1
ATOM 693 C C . GLU A 1 91 ? -0.164 -3.005 -25.367 1.00 25.26 91 GLU A C 1
ATOM 694 O O . GLU A 1 91 ? 0.638 -2.636 -26.235 1.00 26.43 91 GLU A O 1
ATOM 700 N N . ALA A 1 92 ? -0.192 -4.262 -24.912 1.00 19.48 92 ALA A N 1
ATOM 701 C CA . ALA A 1 92 ? 0.663 -5.290 -25.500 1.00 23.41 92 ALA A CA 1
ATOM 702 C C . ALA A 1 92 ? 0.369 -5.470 -26.987 1.00 25.86 92 ALA A C 1
ATOM 703 O O . ALA A 1 92 ? 1.294 -5.632 -27.796 1.00 27.55 92 ALA A O 1
ATOM 705 N N . ARG A 1 93 ? -0.912 -5.442 -27.365 1.00 25.65 93 ARG A N 1
ATOM 706 C CA . ARG A 1 93 ? -1.269 -5.513 -28.780 1.00 27.10 93 ARG A CA 1
ATOM 707 C C . ARG A 1 93 ? -0.772 -4.289 -29.542 1.00 27.18 93 ARG A C 1
ATOM 708 O O . ARG A 1 93 ? -0.230 -4.419 -30.647 1.00 30.59 93 ARG A O 1
ATOM 716 N N . LYS A 1 94 ? -0.939 -3.096 -28.967 1.00 26.47 94 LYS A N 1
ATOM 717 C CA . LYS A 1 94 ? -0.536 -1.879 -29.668 1.00 26.96 94 LYS A CA 1
ATOM 718 C C . LYS A 1 94 ? 0.929 -1.929 -30.084 1.00 29.85 94 LYS A C 1
ATOM 719 O O . LYS A 1 94 ? 1.289 -1.467 -31.174 1.00 30.87 94 LYS A O 1
ATOM 725 N N . TYR A 1 95 ? 1.787 -2.500 -29.244 1.00 26.21 95 TYR A N 1
ATOM 726 C CA . TYR A 1 95 ? 3.223 -2.455 -29.471 1.00 23.19 95 TYR A CA 1
ATOM 727 C C . TYR A 1 95 ? 3.792 -3.787 -29.918 1.00 26.69 95 TYR A C 1
ATOM 728 O O . TYR A 1 95 ? 5.012 -3.906 -30.044 1.00 26.79 95 TYR A O 1
ATOM 737 N N . ALA A 1 96 ? 2.938 -4.783 -30.179 1.00 26.96 96 ALA A N 1
ATOM 738 C CA . ALA A 1 96 ? 3.406 -6.096 -30.596 1.00 27.66 96 ALA A CA 1
ATOM 739 C C . ALA A 1 96 ? 4.305 -5.981 -31.821 1.00 29.09 96 ALA A C 1
ATOM 740 O O . ALA A 1 96 ? 4.023 -5.224 -32.753 1.00 33.67 96 ALA A O 1
ATOM 742 N N . GLY A 1 97 ? 5.407 -6.714 -31.797 1.00 24.29 97 GLY A N 1
ATOM 743 C CA . GLY A 1 97 ? 6.361 -6.717 -32.890 1.00 30.71 97 GLY A CA 1
ATOM 744 C C . GLY A 1 97 ? 7.712 -6.128 -32.559 1.00 30.90 97 GLY A C 1
ATOM 745 O O . GLY A 1 97 ? 8.661 -6.326 -33.329 1.00 30.05 97 GLY A O 1
ATOM 746 N N . 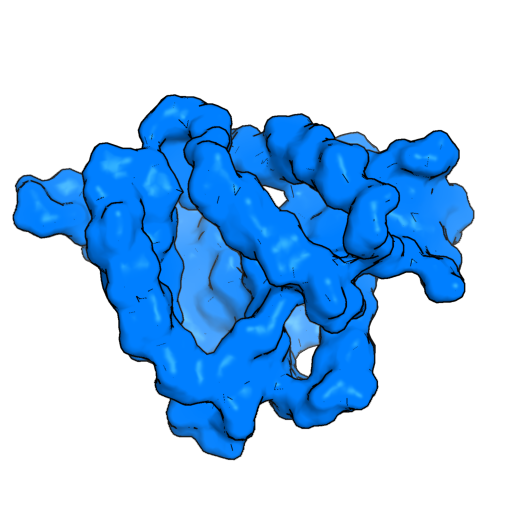GLY A 1 98 ? 7.837 -5.408 -31.445 1.00 25.79 98 GLY A N 1
ATOM 747 C CA . GLY A 1 98 ? 9.089 -4.813 -31.045 1.00 26.90 98 GLY A CA 1
ATOM 748 C C . GLY A 1 98 ? 9.519 -5.298 -29.672 1.00 25.08 98 GLY A C 1
ATOM 749 O O . GLY A 1 98 ? 8.868 -6.140 -29.045 1.00 25.33 98 GLY A O 1
ATOM 750 N N . LYS A 1 99 ? 10.653 -4.750 -29.226 1.00 24.32 99 LYS A N 1
ATOM 751 C CA . LYS A 1 99 ? 11.185 -5.079 -27.906 1.00 25.79 99 LYS A CA 1
ATOM 752 C C . LYS A 1 99 ? 10.170 -4.772 -26.811 1.00 22.69 99 LYS A C 1
ATOM 753 O O . LYS A 1 99 ? 9.934 -5.592 -25.914 1.00 22.18 99 LYS A O 1
ATOM 759 N N . TRP A 1 100 ? 9.569 -3.581 -26.859 1.00 22.22 100 TRP A N 1
ATOM 760 C CA . TRP A 1 100 ? 8.559 -3.216 -25.873 1.00 20.99 100 TRP A CA 1
ATOM 761 C C . TRP A 1 100 ? 7.348 -4.134 -25.969 1.00 22.43 100 TRP A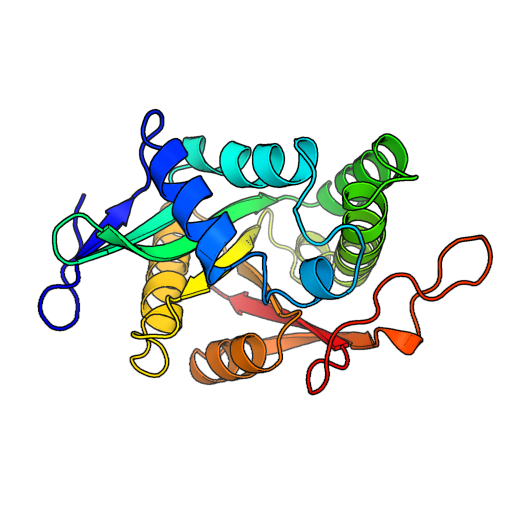 C 1
ATOM 762 O O . TRP A 1 100 ? 6.780 -4.530 -24.945 1.00 18.23 100 TRP A O 1
ATOM 773 N N . GLY A 1 101 ? 6.953 -4.504 -27.192 1.00 23.50 101 GLY A N 1
ATOM 774 C CA . GLY A 1 101 ? 5.832 -5.416 -27.353 1.00 20.94 101 GLY A CA 1
ATOM 775 C C . GLY A 1 101 ? 6.071 -6.769 -26.707 1.00 20.35 101 GLY A C 1
ATOM 776 O O . GLY A 1 101 ? 5.163 -7.342 -26.102 1.00 17.43 101 GLY A O 1
ATOM 777 N N . SER A 1 102 ? 7.294 -7.301 -26.833 1.00 20.69 102 SER A N 1
ATOM 778 C CA . SER A 1 102 ? 7.634 -8.566 -26.184 1.00 16.89 102 SER A CA 1
ATOM 779 C C . SER A 1 102 ? 7.612 -8.431 -24.664 1.00 18.29 102 SER A C 1
ATOM 780 O O . SER A 1 102 ? 7.087 -9.303 -23.956 1.00 17.60 102 SER A O 1
ATOM 783 N N . ILE A 1 103 ? 8.172 -7.336 -24.152 1.00 17.25 103 ILE A N 1
ATOM 784 C CA . ILE A 1 103 ? 8.173 -7.108 -22.711 1.00 15.59 103 ILE A CA 1
ATOM 785 C C . ILE A 1 103 ? 6.742 -6.930 -22.207 1.00 16.18 103 ILE A C 1
ATOM 786 O O . ILE A 1 103 ? 6.335 -7.527 -21.201 1.00 16.24 103 ILE A O 1
ATOM 791 N N . LEU A 1 104 ? 5.943 -6.133 -22.919 1.00 16.29 104 LEU A N 1
ATOM 792 C CA . LEU A 1 104 ? 4.556 -5.928 -22.514 1.00 16.88 104 LEU A CA 1
ATOM 793 C C . LEU A 1 104 ? 3.743 -7.213 -22.579 1.00 16.72 104 LEU A C 1
ATOM 794 O O . LEU A 1 104 ? 2.850 -7.420 -21.752 1.00 15.71 104 LEU A O 1
ATOM 799 N N . HIS A 1 105 ? 4.023 -8.092 -23.544 1.00 18.39 105 HIS A N 1
ATOM 800 C CA . HIS A 1 105 ? 3.231 -9.320 -23.593 1.00 17.22 105 HIS A CA 1
ATOM 801 C C . HIS A 1 105 ? 3.494 -10.198 -22.371 1.00 16.52 105 HIS A C 1
ATOM 802 O O . HIS A 1 105 ? 2.560 -10.804 -21.828 1.00 18.30 105 HIS A O 1
ATOM 809 N N . LEU A 1 106 ? 4.738 -10.234 -21.880 1.00 17.51 106 LEU A N 1
ATOM 810 C CA . LEU A 1 106 ? 4.991 -10.949 -20.631 1.00 16.92 106 LEU A CA 1
ATOM 811 C C . LEU A 1 106 ? 4.328 -10.239 -19.453 1.00 16.05 106 LEU A C 1
ATOM 812 O O . LEU A 1 106 ? 3.628 -10.867 -18.649 1.00 15.16 106 LEU A O 1
ATOM 817 N N . LEU A 1 107 ? 4.525 -8.925 -19.340 1.00 15.63 107 LEU A N 1
ATOM 818 C CA . LEU A 1 107 ? 3.951 -8.201 -18.208 1.00 16.82 107 LEU A CA 1
ATOM 819 C C . LEU A 1 107 ? 2.430 -8.292 -18.201 1.00 14.46 107 LEU A C 1
ATOM 820 O O . LEU A 1 107 ? 1.799 -8.346 -17.133 1.00 15.07 107 LEU A O 1
ATOM 825 N N . SER A 1 108 ? 1.817 -8.314 -19.383 1.00 14.86 108 SER A N 1
ATOM 826 C CA . SER A 1 108 ? 0.364 -8.401 -19.449 1.00 17.74 108 SER A CA 1
ATOM 827 C C . SER A 1 108 ? -0.118 -9.789 -19.053 1.00 15.31 108 SER A C 1
ATOM 828 O O . SER A 1 108 ? -1.144 -9.922 -18.379 1.00 16.01 108 SER A O 1
ATOM 831 N N . ALA A 1 109 ? 0.603 -10.837 -19.469 1.00 15.48 109 ALA A N 1
ATOM 832 C CA . ALA A 1 109 ? 0.260 -12.174 -18.997 1.00 15.68 109 ALA A CA 1
ATOM 833 C C . ALA A 1 109 ? 0.284 -12.240 -17.475 1.00 14.65 109 ALA A C 1
ATOM 834 O O . ALA A 1 109 ? -0.600 -12.845 -16.860 1.00 16.77 109 ALA A O 1
ATOM 836 N N . VAL A 1 110 ? 1.275 -11.596 -16.852 1.00 14.48 110 VAL A N 1
ATOM 837 C CA . VAL A 1 110 ? 1.377 -11.604 -15.395 1.00 11.98 110 VAL A CA 1
ATOM 838 C C . VAL A 1 110 ? 0.246 -10.796 -14.759 1.00 15.65 110 VAL A C 1
ATOM 839 O O . VAL A 1 110 ? -0.319 -11.194 -13.734 1.00 15.50 110 VAL A O 1
ATOM 843 N N . GLU A 1 111 ? -0.094 -9.645 -15.339 1.00 13.42 111 GLU A N 1
ATOM 844 C CA . GLU A 1 111 ? -1.176 -8.837 -14.780 1.00 13.70 111 GLU A CA 1
ATOM 845 C C . GLU A 1 111 ? -2.505 -9.582 -14.843 1.00 16.10 111 GLU A C 1
ATOM 846 O O . GLU A 1 111 ? -3.298 -9.542 -13.897 1.00 15.42 111 GLU A O 1
ATOM 852 N N . THR A 1 112 ? -2.755 -10.292 -15.944 1.00 14.64 112 THR A N 1
ATOM 853 C CA . THR A 1 112 ? -3.979 -11.080 -16.048 1.00 16.80 112 THR A CA 1
ATOM 854 C C . THR A 1 112 ? -4.004 -12.189 -15.006 1.00 17.35 112 THR A C 1
ATOM 855 O O . THR A 1 112 ? -5.049 -12.460 -14.402 1.00 17.55 112 THR A O 1
ATOM 859 N N . ALA A 1 113 ? -2.852 -12.827 -14.767 1.00 15.85 113 ALA A N 1
ATOM 860 C CA . ALA A 1 113 ? -2.804 -13.928 -13.813 1.00 17.18 113 ALA A CA 1
ATOM 861 C C . ALA A 1 113 ? -2.917 -13.439 -12.374 1.00 20.13 113 ALA A C 1
ATOM 862 O O . ALA A 1 113 ? -3.497 -14.137 -11.530 1.00 20.53 113 ALA A O 1
ATOM 864 N N . THR A 1 114 ? -2.381 -12.253 -12.067 1.00 16.20 114 THR A N 1
ATOM 865 C CA . THR A 1 114 ? -2.402 -11.796 -10.675 1.00 18.13 114 THR A CA 1
ATOM 866 C C . THR A 1 114 ? -3.705 -11.082 -10.334 1.00 19.88 114 THR A C 1
ATOM 867 O O . THR A 1 114 ? -4.304 -11.356 -9.287 1.00 19.07 114 THR A O 1
ATOM 871 N N . ASP A 1 115 ? -4.139 -10.153 -11.190 1.00 16.83 115 ASP A N 1
ATOM 872 C CA . ASP A 1 115 ? -5.455 -9.511 -11.094 1.00 18.31 115 ASP A CA 1
ATOM 873 C C . ASP A 1 115 ? -5.762 -9.096 -9.651 1.00 18.12 115 ASP A C 1
ATOM 874 O O . ASP A 1 115 ? -6.773 -9.476 -9.066 1.00 16.92 115 ASP A O 1
ATOM 879 N N . VAL A 1 116 ? -4.856 -8.299 -9.076 1.00 17.48 116 VAL A N 1
ATOM 880 C CA . VAL A 1 116 ? -4.799 -8.218 -7.616 1.00 15.86 116 VAL A CA 1
ATOM 881 C C . VAL A 1 116 ? -5.995 -7.484 -7.037 1.00 18.23 116 VAL A C 1
ATOM 882 O O . VAL A 1 116 ? -6.334 -7.677 -5.865 1.00 15.43 116 VAL A O 1
ATOM 886 N N . CYS A 1 117 ? -6.621 -6.593 -7.802 1.00 16.51 117 CYS A N 1
ATOM 887 C CA . CYS A 1 117 ? -7.777 -5.871 -7.271 1.00 18.71 117 CYS A CA 1
ATOM 888 C C . CYS A 1 117 ? -8.944 -6.814 -7.026 1.00 19.09 117 CYS A C 1
ATOM 889 O O . CYS A 1 117 ? -9.618 -6.732 -5.987 1.00 22.51 117 CYS A O 1
ATOM 892 N N . ARG A 1 118 ? -9.153 -7.744 -7.953 1.00 19.12 118 ARG A N 1
ATOM 893 C CA . ARG A 1 118 ? -10.173 -8.768 -7.765 1.00 21.76 118 ARG A CA 1
ATOM 894 C C . ARG A 1 118 ? -9.726 -9.814 -6.752 1.00 21.09 118 ARG A C 1
ATOM 895 O O . ARG A 1 118 ? -10.529 -10.283 -5.933 1.00 24.75 118 ARG A O 1
ATOM 903 N N . ARG A 1 119 ? -8.449 -10.193 -6.800 1.00 19.11 119 ARG A N 1
ATOM 904 C CA . ARG A 1 119 ? -7.951 -11.246 -5.924 1.00 15.94 119 ARG A CA 1
ATOM 905 C C . ARG A 1 119 ? -8.133 -10.887 -4.455 1.00 19.83 119 ARG A C 1
ATOM 906 O O . ARG A 1 119 ? -8.543 -11.734 -3.653 1.00 21.88 119 ARG A O 1
ATOM 914 N N . PHE A 1 120 ? -7.842 -9.640 -4.082 1.00 17.00 120 PHE A N 1
ATOM 915 C CA . PHE A 1 120 ? -7.888 -9.212 -2.685 1.00 16.46 120 PHE A CA 1
ATOM 916 C C . PHE A 1 120 ? -9.045 -8.263 -2.381 1.00 19.14 120 PHE A C 1
ATOM 917 O O . PHE A 1 120 ? -9.099 -7.714 -1.275 1.00 18.48 120 PHE A O 1
ATOM 925 N N . SER A 1 121 ? -9.965 -8.062 -3.329 1.00 20.39 121 SER A N 1
ATOM 926 C CA . SER A 1 121 ? -11.093 -7.136 -3.173 1.00 17.77 121 SER A CA 1
ATOM 927 C C . SER A 1 121 ? -10.635 -5.771 -2.667 1.00 20.46 121 SER A C 1
ATOM 928 O O . SER A 1 121 ? -11.141 -5.248 -1.672 1.00 21.28 121 SER A O 1
ATOM 931 N N . VAL A 1 122 ? -9.658 -5.187 -3.354 1.00 17.36 122 VAL A N 1
ATOM 932 C CA . VAL A 1 122 ? -9.229 -3.823 -3.043 1.00 18.09 122 VAL A CA 1
ATOM 933 C C . VAL A 1 122 ? -9.518 -2.958 -4.261 1.00 17.75 122 VAL A C 1
ATOM 934 O O . VAL A 1 122 ? -9.503 -3.466 -5.389 1.00 18.75 122 VAL A O 1
ATOM 938 N N . PRO A 1 123 ? -9.774 -1.659 -4.091 1.00 16.84 123 PRO A N 1
ATOM 939 C CA . PRO A 1 123 ? -10.152 -0.829 -5.243 1.00 18.55 123 PRO A CA 1
ATOM 940 C C . PRO A 1 123 ? -8.996 -0.465 -6.150 1.00 15.60 123 PRO A C 1
ATOM 941 O O . PRO A 1 123 ? -9.233 -0.113 -7.315 1.00 17.22 123 PRO A O 1
ATOM 945 N N . SER A 1 124 ? -7.763 -0.571 -5.668 1.00 15.04 124 SER A N 1
ATOM 946 C CA . SER A 1 124 ? -6.610 -0.071 -6.397 1.00 14.63 124 SER A CA 1
ATOM 947 C C . SER A 1 124 ? -5.360 -0.681 -5.788 1.00 16.41 124 SER A C 1
ATOM 948 O O . SER A 1 124 ? -5.382 -1.236 -4.689 1.00 16.69 124 SER A O 1
ATOM 951 N N . CYS A 1 125 ? -4.255 -0.530 -6.507 1.00 13.89 125 CYS A N 1
ATOM 952 C CA . CYS A 1 125 ? -2.972 -1.011 -6.024 1.00 14.41 125 CYS A CA 1
ATOM 953 C C . CYS A 1 125 ? -1.898 -0.050 -6.516 1.00 14.36 125 CYS A C 1
ATOM 954 O O . CYS A 1 125 ? -2.025 0.531 -7.593 1.00 15.38 125 CYS A O 1
ATOM 957 N N . LEU A 1 126 ? -0.863 0.147 -5.706 1.00 12.81 126 LEU A N 1
ATOM 958 C CA . LEU A 1 126 ? 0.314 0.879 -6.162 1.00 12.24 126 LEU A CA 1
ATOM 959 C C . LEU A 1 126 ? 1.327 -0.132 -6.680 1.00 12.76 126 LEU A C 1
ATOM 960 O O . LEU A 1 126 ? 1.845 -0.945 -5.913 1.00 15.00 126 LEU A O 1
ATOM 965 N N . HIS A 1 127 ? 1.607 -0.085 -7.975 1.00 12.01 127 HIS A N 1
ATOM 966 C CA . HIS A 1 127 ? 2.479 -1.067 -8.603 1.00 10.85 127 HIS A CA 1
ATOM 967 C C . HIS A 1 127 ? 3.869 -0.492 -8.835 1.00 14.51 127 HIS A C 1
ATOM 968 O O . HIS A 1 127 ? 4.006 0.595 -9.403 1.00 14.52 127 HIS A O 1
ATOM 975 N N . VAL A 1 128 ? 4.897 -1.236 -8.435 1.00 10.76 128 VAL A N 1
ATOM 976 C CA . VAL A 1 128 ? 6.283 -0.818 -8.649 1.00 9.83 128 VAL A CA 1
ATOM 977 C C . VAL A 1 128 ? 6.727 -1.311 -10.024 1.00 11.80 128 VAL A C 1
ATOM 978 O O . VAL A 1 128 ? 6.861 -2.518 -10.249 1.00 12.69 128 VAL A O 1
ATOM 982 N N . HIS A 1 129 ? 6.938 -0.367 -10.955 1.00 11.21 129 HIS A N 1
ATOM 983 C CA . HIS A 1 129 ? 7.306 -0.674 -12.331 1.00 12.22 129 HIS A CA 1
ATOM 984 C C . HIS A 1 129 ? 8.806 -0.824 -12.550 1.00 14.02 129 HIS A C 1
ATOM 985 O O . HIS A 1 129 ? 9.208 -1.499 -13.503 1.00 12.60 129 HIS A O 1
ATOM 992 N N . ALA A 1 130 ? 9.638 -0.216 -11.711 1.00 11.34 130 ALA A N 1
ATOM 993 C CA . ALA A 1 130 ? 11.081 -0.331 -11.906 1.00 12.09 130 ALA A CA 1
ATOM 994 C C . ALA A 1 130 ? 11.797 -0.045 -10.598 1.00 12.11 130 ALA A C 1
ATOM 995 O O . ALA A 1 130 ? 11.368 0.816 -9.833 1.00 12.40 130 ALA A O 1
ATOM 997 N N . LEU A 1 131 ? 12.861 -0.803 -10.337 1.00 11.44 131 LEU A N 1
ATOM 998 C CA . LEU A 1 131 ? 13.720 -0.616 -9.168 1.00 10.96 131 LEU A CA 1
ATOM 999 C C . LEU A 1 131 ? 15.147 -0.915 -9.588 1.00 12.02 131 LEU A C 1
ATOM 1000 O O . LEU A 1 131 ? 15.415 -2.011 -10.082 1.00 13.44 131 LEU A O 1
ATOM 1005 N N . GLY A 1 132 ? 16.062 0.035 -9.386 1.00 13.09 132 GLY A N 1
ATOM 1006 C CA . GLY A 1 132 ? 17.460 -0.186 -9.735 1.00 11.74 132 GLY A CA 1
ATOM 1007 C C . GLY A 1 132 ? 18.381 0.544 -8.785 1.00 13.86 132 GLY A C 1
ATOM 1008 O O . GLY A 1 132 ? 18.041 1.609 -8.262 1.00 14.21 132 GLY A O 1
ATOM 1009 N N . VAL A 1 133 ? 19.554 -0.049 -8.545 1.00 14.45 133 VAL A N 1
ATOM 1010 C CA . VAL A 1 133 ? 20.587 0.504 -7.674 1.00 13.74 133 VAL A CA 1
ATOM 1011 C C . VAL A 1 133 ? 21.914 0.446 -8.423 1.00 15.59 133 VAL A C 1
ATOM 1012 O O . VAL A 1 133 ? 22.220 -0.570 -9.055 1.00 16.38 133 VAL A O 1
ATOM 1016 N N . ASP A 1 134 ? 22.675 1.542 -8.375 1.00 14.37 134 ASP A N 1
ATOM 1017 C CA . ASP A 1 134 ? 24.032 1.582 -8.910 1.00 15.69 134 ASP A CA 1
ATOM 1018 C C . ASP A 1 134 ? 24.834 0.408 -8.355 1.00 20.63 134 ASP A C 1
ATOM 1019 O O . ASP A 1 134 ? 24.829 0.183 -7.137 1.00 18.31 134 ASP A O 1
ATOM 1024 N N . PRO A 1 135 ? 25.518 -0.360 -9.203 1.00 20.14 135 PRO A N 1
ATOM 1025 C CA . PRO A 1 135 ? 26.290 -1.512 -8.708 1.00 22.77 135 PRO A CA 1
ATOM 1026 C C . PRO A 1 135 ? 27.245 -1.163 -7.584 1.00 23.04 135 PRO A C 1
ATOM 1027 O O . PRO A 1 135 ? 27.463 -1.985 -6.687 1.00 24.49 135 PRO A O 1
ATOM 1031 N N . GLN A 1 136 ? 27.796 0.053 -7.581 1.00 19.47 136 GLN A N 1
ATOM 1032 C CA . GLN A 1 136 ? 28.713 0.451 -6.523 1.00 22.02 136 GLN A CA 1
ATOM 1033 C C . GLN A 1 136 ? 28.021 0.652 -5.183 1.00 22.73 136 GLN A C 1
ATOM 1034 O O . GLN A 1 136 ? 28.701 0.726 -4.155 1.00 25.31 136 GLN A O 1
ATOM 1040 N N . LEU A 1 137 ? 26.695 0.759 -5.164 1.00 19.56 137 LEU A N 1
ATOM 1041 C CA . LEU A 1 137 ? 25.950 0.946 -3.925 1.00 23.62 137 LEU A CA 1
ATOM 1042 C C . LEU A 1 137 ? 25.077 -0.256 -3.586 1.00 21.15 137 LEU A C 1
ATOM 1043 O O . LEU A 1 137 ? 24.241 -0.164 -2.684 1.00 22.60 137 LEU A O 1
ATOM 1048 N N . ARG A 1 138 ? 25.231 -1.373 -4.293 1.00 19.35 138 ARG A N 1
ATOM 1049 C CA . ARG A 1 138 ? 24.388 -2.530 -4.028 1.00 18.91 138 ARG A CA 1
ATOM 1050 C C . ARG A 1 138 ? 24.824 -3.233 -2.750 1.00 22.14 138 ARG A C 1
ATOM 1051 O O . ARG A 1 138 ? 25.994 -3.202 -2.364 1.00 24.51 138 ARG A O 1
ATOM 1059 N N . GLY A 1 139 ? 23.859 -3.854 -2.079 1.00 20.37 139 GLY A N 1
ATOM 1060 C CA . GLY A 1 139 ? 24.128 -4.499 -0.809 1.00 22.99 139 GLY A CA 1
ATOM 1061 C C . GLY A 1 139 ? 24.066 -3.581 0.389 1.00 27.44 139 GLY A C 1
ATOM 1062 O O . GLY A 1 139 ? 24.500 -3.974 1.481 1.00 24.97 139 GLY A O 1
ATOM 1063 N N . ARG A 1 140 ? 23.541 -2.368 0.219 1.00 25.95 140 ARG A N 1
ATOM 1064 C CA . ARG A 1 140 ? 23.401 -1.402 1.300 1.00 24.48 140 ARG A CA 1
ATOM 1065 C C . ARG A 1 140 ? 21.935 -1.081 1.571 1.00 24.94 140 ARG A C 1
ATOM 1066 O O . ARG A 1 140 ? 21.630 -0.027 2.137 1.00 27.08 140 ARG A O 1
ATOM 1074 N N . ASN A 1 141 ? 21.030 -1.965 1.143 1.00 24.96 141 ASN A N 1
ATOM 1075 C CA . ASN A 1 141 ? 19.583 -1.833 1.354 1.00 26.32 141 ASN A CA 1
ATOM 1076 C C . ASN A 1 141 ? 19.022 -0.527 0.780 1.00 24.88 141 ASN A C 1
ATOM 1077 O O . ASN A 1 141 ? 18.025 0.004 1.271 1.00 26.05 141 ASN A O 1
ATOM 1082 N N . LEU A 1 142 ? 19.634 0.017 -0.272 1.00 21.70 142 LEU A N 1
ATOM 1083 C CA . LEU A 1 142 ? 18.999 1.151 -0.942 1.00 20.65 142 LEU A CA 1
ATOM 1084 C C . LEU A 1 142 ? 17.713 0.723 -1.640 1.00 17.55 142 LEU A C 1
ATOM 1085 O O . LEU A 1 142 ? 16.732 1.478 -1.677 1.00 17.68 142 LEU A O 1
ATOM 1090 N N . GLY A 1 143 ? 17.696 -0.478 -2.210 1.00 16.94 143 GLY A N 1
ATOM 1091 C CA . GLY A 1 143 ? 16.462 -0.965 -2.806 1.00 17.95 143 GLY A CA 1
ATOM 1092 C C . GLY A 1 143 ? 15.345 -1.039 -1.785 1.00 15.47 143 GLY A C 1
ATOM 1093 O O . GLY A 1 143 ? 14.234 -0.562 -2.020 1.00 15.46 143 GLY A O 1
ATOM 1094 N N . GLY A 1 144 ? 15.641 -1.608 -0.616 1.00 17.93 144 GLY A N 1
ATOM 1095 C CA . GLY A 1 144 ? 14.623 -1.709 0.416 1.00 15.82 144 GLY A CA 1
ATOM 1096 C C . GLY A 1 144 ? 14.162 -0.354 0.913 1.00 16.02 144 GLY A C 1
ATOM 1097 O O . GLY A 1 144 ? 12.975 -0.153 1.183 1.00 15.55 144 GLY A O 1
ATOM 1098 N N . ARG A 1 145 ? 15.092 0.592 1.049 1.00 16.73 145 ARG A N 1
ATOM 1099 C CA . ARG A 1 145 ? 14.698 1.925 1.491 1.00 17.17 145 ARG A CA 1
ATOM 1100 C C . ARG A 1 145 ? 13.754 2.584 0.495 1.00 15.71 145 ARG A C 1
ATOM 1101 O O . ARG A 1 145 ? 12.759 3.200 0.891 1.00 15.05 145 ARG A O 1
ATOM 1109 N N . LEU A 1 146 ? 14.034 2.449 -0.808 1.00 14.59 146 LEU A N 1
ATOM 1110 C CA . LEU A 1 146 ? 13.133 3.016 -1.806 1.00 13.95 146 LEU A CA 1
ATOM 1111 C C . LEU A 1 146 ? 11.776 2.312 -1.809 1.00 13.34 146 LEU A C 1
ATOM 1112 O O . LEU A 1 146 ? 10.740 2.974 -1.931 1.00 13.90 146 LEU A O 1
ATOM 1117 N N . MET A 1 147 ? 11.754 0.976 -1.679 1.00 13.19 147 MET A N 1
ATOM 1118 C CA . MET A 1 147 ? 10.473 0.272 -1.584 1.00 13.99 147 MET A CA 1
ATOM 1119 C C . MET A 1 147 ? 9.678 0.711 -0.357 1.00 11.43 147 MET A C 1
ATOM 1120 O O . MET A 1 147 ? 8.450 0.851 -0.421 1.00 13.45 147 MET A O 1
ATOM 1125 N N . GLU A 1 148 ? 10.354 0.943 0.773 1.00 12.52 148 GLU A N 1
ATOM 1126 C CA . GLU A 1 148 ? 9.641 1.448 1.941 1.00 13.69 148 GLU A CA 1
ATOM 1127 C C . GLU A 1 148 ? 9.083 2.842 1.682 1.00 13.91 148 GLU A C 1
ATOM 1128 O O . GLU A 1 148 ? 7.976 3.172 2.127 1.00 13.58 148 GLU A O 1
ATOM 1134 N N . THR A 1 149 ? 9.829 3.669 0.950 1.00 12.16 149 THR A N 1
ATOM 1135 C CA . THR A 1 149 ? 9.329 5.000 0.608 1.00 12.96 149 THR A CA 1
ATOM 1136 C C . THR A 1 149 ? 8.072 4.907 -0.237 1.00 13.63 149 THR A C 1
ATOM 1137 O O . THR A 1 149 ? 7.115 5.666 -0.034 1.00 13.61 149 THR A O 1
ATOM 1141 N N . VAL A 1 150 ? 8.056 3.974 -1.193 1.00 13.62 150 VAL A N 1
ATOM 1142 C CA . VAL A 1 150 ? 6.869 3.764 -2.014 1.00 14.88 150 VAL A CA 1
ATOM 1143 C C . VAL A 1 150 ? 5.700 3.304 -1.156 1.00 12.78 150 VAL A C 1
ATOM 1144 O O . VAL A 1 150 ? 4.567 3.765 -1.334 1.00 12.68 150 VAL A O 1
ATOM 1148 N N . ALA A 1 151 ? 5.945 2.363 -0.231 1.00 13.29 151 ALA A N 1
ATOM 1149 C CA . ALA A 1 151 ? 4.856 1.894 0.618 1.00 13.69 151 ALA A CA 1
ATOM 1150 C C . ALA A 1 151 ? 4.231 3.034 1.409 1.00 14.34 151 ALA A C 1
ATOM 1151 O O . ALA A 1 151 ? 3.007 3.083 1.567 1.00 14.59 151 ALA A O 1
ATOM 1153 N N . GLN A 1 152 ? 5.051 3.944 1.942 1.00 14.35 152 GLN A N 1
ATOM 1154 C CA . GLN A 1 152 ? 4.494 5.060 2.705 1.00 14.04 152 GLN A CA 1
ATOM 1155 C C . GLN A 1 152 ? 3.711 6.003 1.805 1.00 15.36 152 GLN A C 1
ATOM 1156 O O . GLN A 1 152 ? 2.658 6.521 2.200 1.00 15.04 152 GLN A O 1
ATOM 1162 N N . ARG A 1 153 ? 4.207 6.231 0.591 1.00 14.81 153 ARG A N 1
ATOM 1163 C CA . ARG A 1 153 ? 3.464 7.042 -0.363 1.00 16.81 153 ARG A CA 1
ATOM 1164 C C . ARG A 1 153 ? 2.134 6.385 -0.699 1.00 16.46 153 ARG A C 1
ATOM 1165 O O . ARG A 1 153 ? 1.107 7.065 -0.842 1.00 16.54 153 ARG A O 1
ATOM 1173 N N . GLY A 1 154 ? 2.134 5.056 -0.827 1.00 14.73 154 GLY A N 1
ATOM 1174 C CA . GLY A 1 154 ? 0.888 4.347 -1.052 1.00 14.53 154 GLY A CA 1
ATOM 1175 C C . GLY A 1 154 ? -0.088 4.511 0.096 1.00 14.22 154 GLY A C 1
ATOM 1176 O O . GLY A 1 154 ? -1.279 4.719 -0.121 1.00 15.62 154 GLY A O 1
ATOM 1177 N N . ARG A 1 155 ? 0.408 4.392 1.333 1.00 12.98 155 ARG A N 1
ATOM 1178 C CA . ARG A 1 155 ? -0.434 4.617 2.502 1.00 15.63 155 ARG A CA 1
ATOM 1179 C C . ARG A 1 155 ? -1.067 6.002 2.458 1.00 15.25 155 ARG A C 1
ATOM 1180 O O . ARG A 1 155 ? -2.269 6.154 2.702 1.00 16.48 155 ARG A O 1
ATOM 1188 N N . ASP A 1 156 ? -0.256 7.029 2.179 1.00 15.01 156 ASP A N 1
ATOM 1189 C CA . ASP A 1 156 ? -0.773 8.393 2.112 1.00 17.50 156 ASP A CA 1
ATOM 1190 C C . ASP A 1 156 ? -1.856 8.515 1.049 1.00 16.64 156 ASP A C 1
ATOM 1191 O O . ASP A 1 156 ? -2.846 9.232 1.238 1.00 16.44 156 ASP A O 1
ATOM 1196 N N . LEU A 1 157 ? -1.674 7.833 -0.088 1.00 14.48 157 LEU A N 1
ATOM 1197 C CA . LEU A 1 157 ? -2.617 7.901 -1.199 1.00 16.37 157 LEU A CA 1
ATOM 1198 C C . LEU A 1 157 ? -3.850 7.034 -0.994 1.00 18.11 157 LEU A C 1
ATOM 1199 O O . LEU A 1 157 ? -4.735 7.033 -1.859 1.00 20.87 157 LEU A O 1
ATOM 1204 N N . GLY A 1 158 ? -3.935 6.290 0.108 1.00 16.76 158 GLY A N 1
ATOM 1205 C CA . GLY A 1 158 ? -5.088 5.454 0.379 1.00 17.36 158 GLY A CA 1
ATOM 1206 C C . GLY A 1 158 ? -5.050 4.062 -0.219 1.00 18.33 158 GLY A C 1
ATOM 1207 O O . GLY A 1 158 ? -6.019 3.308 -0.045 1.00 18.94 158 GLY A O 1
ATOM 1208 N N . HIS A 1 159 ? -3.979 3.698 -0.924 1.00 16.00 159 HIS A N 1
ATOM 1209 C CA . HIS A 1 159 ? -3.874 2.340 -1.445 1.00 13.42 159 HIS A CA 1
ATOM 1210 C C . HIS A 1 159 ? -3.792 1.342 -0.301 1.00 16.50 159 HIS A C 1
ATOM 1211 O O . HIS A 1 159 ? -3.191 1.606 0.739 1.00 16.76 159 HIS A O 1
ATOM 1218 N N . GLN A 1 160 ? -4.404 0.180 -0.504 1.00 15.16 160 GLN A N 1
ATOM 1219 C CA . GLN A 1 160 ? -4.365 -0.887 0.485 1.00 18.91 160 GLN A CA 1
ATOM 1220 C C . GLN A 1 160 ? -3.383 -1.986 0.114 1.00 17.34 160 GLN A C 1
ATOM 1221 O O . GLN A 1 160 ? -3.235 -2.958 0.862 1.00 16.10 160 GLN A O 1
ATOM 1227 N N . LEU A 1 161 ? -2.684 -1.838 -1.005 1.00 13.24 161 LEU A N 1
ATOM 1228 C CA . LEU A 1 161 ? -1.843 -2.907 -1.514 1.00 14.73 161 LEU A CA 1
ATOM 1229 C C . LEU A 1 161 ? -0.735 -2.292 -2.349 1.00 14.28 161 LEU A C 1
ATOM 1230 O O . LEU A 1 161 ? -0.959 -1.291 -3.032 1.00 13.23 161 LEU A O 1
ATOM 1235 N N . VAL A 1 162 ? 0.457 -2.888 -2.261 1.00 12.85 162 VAL A N 1
ATOM 1236 C CA . VAL A 1 162 ? 1.574 -2.632 -3.171 1.00 12.17 162 VAL A CA 1
ATOM 1237 C C . VAL A 1 162 ? 1.865 -3.937 -3.893 1.00 14.05 162 VAL A C 1
ATOM 1238 O O . VAL A 1 162 ? 1.835 -5.000 -3.271 1.00 14.92 162 VAL A O 1
AT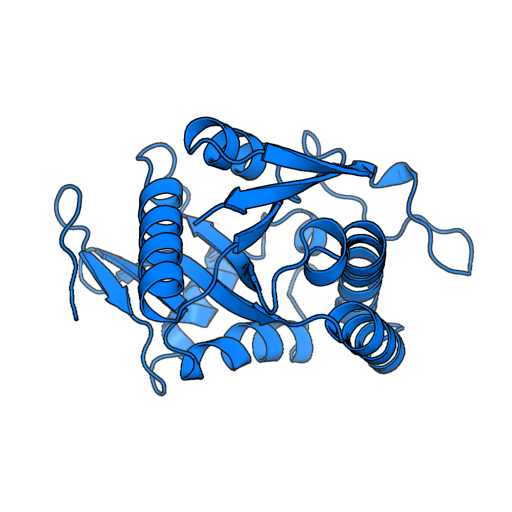OM 1242 N N . SER A 1 163 ? 2.130 -3.865 -5.196 1.00 12.44 163 SER A N 1
ATOM 1243 C CA . SER A 1 163 ? 2.506 -5.050 -5.965 1.00 11.87 163 SER A CA 1
ATOM 1244 C C . SER A 1 163 ? 3.783 -4.776 -6.744 1.00 12.55 163 SER A C 1
ATOM 1245 O O . SER A 1 163 ? 4.115 -3.628 -7.040 1.00 12.67 163 SER A O 1
ATOM 1248 N N . VAL A 1 164 ? 4.501 -5.852 -7.085 1.00 11.19 164 VAL A N 1
ATOM 1249 C CA . VAL A 1 164 ? 5.753 -5.708 -7.825 1.00 11.30 164 VAL A CA 1
ATOM 1250 C C . VAL A 1 164 ? 6.072 -7.019 -8.542 1.00 13.96 164 VAL A C 1
ATOM 1251 O O . VAL A 1 164 ? 5.939 -8.099 -7.955 1.00 14.57 164 VAL A O 1
ATOM 1255 N N . ASP A 1 165 ? 6.438 -6.942 -9.828 1.00 11.95 165 ASP A N 1
ATOM 1256 C CA . ASP A 1 165 ? 6.848 -8.122 -10.595 1.00 12.17 165 ASP A CA 1
ATOM 1257 C C . ASP A 1 165 ? 8.360 -8.258 -10.496 1.00 13.84 165 ASP A C 1
ATOM 1258 O O . ASP A 1 165 ? 9.102 -7.587 -11.213 1.00 14.42 165 ASP A O 1
ATOM 1263 N N . CYS A 1 166 ? 8.825 -9.161 -9.640 1.00 13.48 166 CYS A N 1
ATOM 1264 C CA . CYS A 1 166 ? 10.259 -9.382 -9.486 1.00 14.18 166 CYS A CA 1
ATOM 1265 C C . CYS A 1 166 ? 10.742 -10.293 -10.606 1.00 11.78 166 CYS A C 1
ATOM 1266 O O . CYS A 1 166 ? 10.729 -11.523 -10.508 1.00 15.14 166 CYS A O 1
ATOM 1269 N N . THR A 1 167 ? 11.135 -9.666 -11.708 1.00 13.33 167 THR A N 1
ATOM 1270 C CA . THR A 1 167 ? 11.762 -10.383 -12.804 1.00 12.39 167 THR A CA 1
ATOM 1271 C C . THR A 1 167 ? 13.156 -10.871 -12.427 1.00 14.74 167 THR A C 1
ATOM 1272 O O . THR A 1 167 ? 13.671 -11.799 -13.058 1.00 14.89 167 THR A O 1
ATOM 1276 N N . SER A 1 168 ? 13.754 -10.277 -11.399 1.00 14.47 168 SER A N 1
ATOM 1277 C CA . SER A 1 168 ? 15.091 -10.590 -10.918 1.00 13.04 168 SER A CA 1
ATOM 1278 C C . SER A 1 168 ? 14.996 -11.265 -9.555 1.00 15.14 168 SER A C 1
ATOM 1279 O O . SER A 1 168 ? 14.234 -10.817 -8.693 1.00 14.85 168 SER A O 1
ATOM 1282 N N . VAL A 1 169 ? 15.770 -12.342 -9.356 1.00 16.01 169 VAL A N 1
ATOM 1283 C CA . VAL A 1 169 ? 15.742 -13.026 -8.065 1.00 15.65 169 VAL A CA 1
ATOM 1284 C C . VAL A 1 169 ? 16.296 -12.160 -6.948 1.00 16.30 169 VAL A C 1
ATOM 1285 O O . VAL A 1 169 ? 15.945 -12.371 -5.784 1.00 16.98 169 VAL A O 1
ATOM 1289 N N . TYR A 1 170 ? 17.167 -11.198 -7.259 1.00 15.97 170 TYR A N 1
ATOM 1290 C CA . TYR A 1 170 ? 17.649 -10.298 -6.211 1.00 17.20 170 TYR A CA 1
ATOM 1291 C C . TYR A 1 170 ? 16.526 -9.405 -5.701 1.00 15.05 170 TYR A C 1
ATOM 1292 O O . TYR A 1 170 ? 16.466 -9.079 -4.506 1.00 16.00 170 TYR A O 1
ATOM 1301 N N . ALA A 1 171 ? 15.635 -8.981 -6.592 1.00 13.86 171 ALA A N 1
ATOM 1302 C CA . ALA A 1 171 ? 14.497 -8.196 -6.137 1.00 12.22 171 ALA A CA 1
ATOM 1303 C C . ALA A 1 171 ? 13.524 -9.067 -5.357 1.00 13.13 171 ALA A C 1
ATOM 1304 O O . ALA A 1 171 ? 12.967 -8.630 -4.347 1.00 14.05 171 ALA A O 1
ATOM 1306 N N . ALA A 1 172 ? 13.312 -10.309 -5.807 1.00 14.66 172 ALA A N 1
ATOM 1307 C CA . ALA A 1 172 ? 12.472 -11.222 -5.036 1.00 13.07 172 ALA A CA 1
ATOM 1308 C C . ALA A 1 172 ? 13.005 -11.386 -3.617 1.00 13.69 172 ALA A C 1
ATOM 1309 O O . ALA A 1 172 ? 12.248 -11.291 -2.644 1.00 15.04 172 ALA A O 1
ATOM 1311 N N . ARG A 1 173 ? 14.316 -11.610 -3.479 1.00 16.74 173 ARG A N 1
ATOM 1312 C CA . ARG A 1 173 ? 14.900 -11.778 -2.149 1.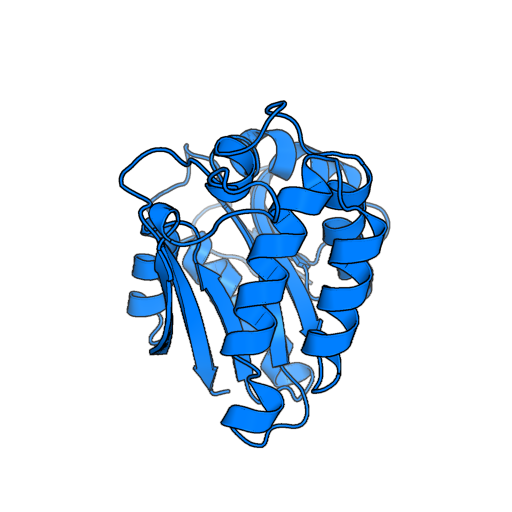00 16.92 173 ARG A CA 1
ATOM 1313 C C . ARG A 1 173 ? 14.762 -10.511 -1.313 1.00 16.98 173 ARG A C 1
ATOM 1314 O O . ARG A 1 173 ? 14.546 -10.579 -0.094 1.00 17.55 173 ARG A O 1
ATOM 1322 N N . LEU A 1 174 ? 14.899 -9.346 -1.947 1.00 14.12 174 LEU A N 1
ATOM 1323 C CA . LEU A 1 174 ? 14.730 -8.085 -1.229 1.00 16.16 174 LEU A CA 1
ATOM 1324 C C . LEU A 1 174 ? 13.321 -7.955 -0.653 1.00 16.05 174 LEU A C 1
ATOM 1325 O O . LEU A 1 174 ? 13.150 -7.615 0.526 1.00 17.59 174 LEU A O 1
ATOM 1330 N N . VAL A 1 175 ? 12.294 -8.224 -1.464 1.00 14.07 175 VAL A N 1
ATOM 1331 C CA . VAL A 1 175 ? 10.947 -7.964 -0.977 1.00 13.27 175 VAL A CA 1
ATOM 1332 C C . VAL A 1 175 ? 10.515 -9.045 -0.007 1.00 14.89 175 VAL A C 1
ATOM 1333 O O . VAL A 1 175 ? 9.688 -8.795 0.866 1.00 15.14 175 VAL A O 1
ATOM 1337 N N . GLN A 1 176 ? 11.081 -10.247 -0.117 1.00 15.86 176 GLN A N 1
ATOM 1338 C CA . GLN A 1 176 ? 10.886 -11.245 0.932 1.00 17.41 176 GLN A CA 1
ATOM 1339 C C . GLN A 1 176 ? 11.360 -10.714 2.278 1.00 17.77 176 GLN A C 1
ATOM 1340 O O . GLN A 1 176 ? 10.688 -10.877 3.304 1.00 18.60 176 GLN A O 1
ATOM 1346 N N . ARG A 1 177 ? 12.546 -10.110 2.293 1.00 19.24 177 ARG A N 1
ATOM 1347 C CA . ARG A 1 177 ? 13.077 -9.523 3.515 1.00 20.94 177 ARG A CA 1
ATOM 1348 C C . ARG A 1 177 ? 12.174 -8.413 4.035 1.00 21.47 177 ARG A C 1
ATOM 1349 O O . ARG A 1 177 ? 12.076 -8.205 5.250 1.00 24.84 177 ARG A O 1
ATOM 1357 N N . LEU A 1 178 ? 11.487 -7.703 3.138 1.00 17.40 178 L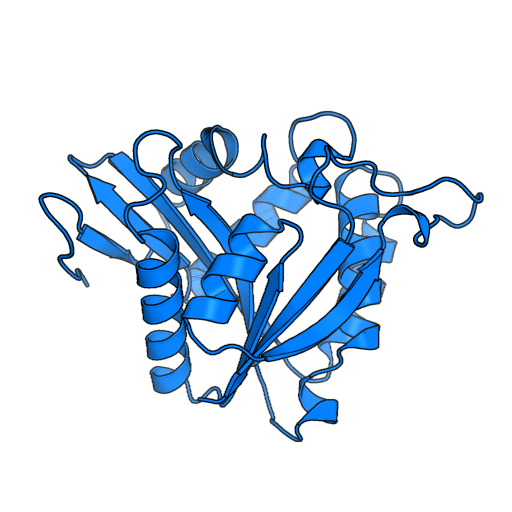EU A N 1
ATOM 1358 C CA . LEU A 1 178 ? 10.538 -6.675 3.537 1.00 18.03 178 LEU A CA 1
ATOM 1359 C C . LEU A 1 178 ? 9.198 -7.239 4.004 1.00 19.29 178 LEU A C 1
ATOM 1360 O O . LEU A 1 178 ? 8.356 -6.471 4.485 1.00 20.39 178 LEU A O 1
ATOM 1365 N N . GLY A 1 179 ? 8.978 -8.545 3.885 1.00 18.54 179 GLY A N 1
ATOM 1366 C CA . GLY A 1 179 ? 7.723 -9.134 4.305 1.00 17.79 179 GLY A CA 1
ATOM 1367 C C . GLY A 1 179 ? 6.639 -9.184 3.253 1.00 18.39 179 GLY A C 1
ATOM 1368 O O . GLY A 1 179 ? 5.467 -9.371 3.601 1.00 20.82 179 GLY A O 1
ATOM 1369 N N . TYR A 1 180 ? 6.980 -9.009 1.981 1.00 17.41 180 TYR A N 1
ATOM 1370 C CA . TYR A 1 180 ? 5.994 -9.202 0.930 1.00 15.45 180 TYR A CA 1
ATOM 1371 C C . TYR A 1 180 ? 5.674 -10.687 0.793 1.00 16.73 180 TYR A C 1
ATOM 1372 O O . TYR A 1 180 ? 6.456 -11.554 1.201 1.00 18.53 180 TYR A O 1
ATOM 1381 N N . GLN A 1 181 ? 4.521 -10.983 0.200 1.00 15.29 181 GLN A N 1
ATOM 1382 C CA . GLN A 1 181 ? 4.107 -12.364 -0.036 1.00 14.46 181 GLN A CA 1
ATOM 1383 C C . GLN A 1 181 ? 4.053 -12.665 -1.528 1.00 17.18 181 GLN A C 1
ATOM 1384 O O . GLN A 1 181 ? 3.551 -11.866 -2.319 1.00 13.62 181 GLN A O 1
ATOM 1390 N N . LEU A 1 182 ? 4.547 -13.844 -1.893 1.00 13.40 182 LEU A N 1
ATOM 1391 C CA . LEU A 1 182 ? 4.524 -14.290 -3.281 1.00 13.51 182 LEU A CA 1
ATOM 1392 C C . LEU A 1 182 ? 3.109 -14.671 -3.703 1.00 16.92 182 LEU A C 1
ATOM 1393 O O . LEU A 1 182 ? 2.423 -15.401 -2.984 1.00 16.74 182 LEU A O 1
ATOM 1398 N N . ILE A 1 183 ? 2.683 -14.233 -4.895 1.00 15.11 183 ILE A N 1
ATOM 1399 C CA . ILE A 1 183 ? 1.339 -14.583 -5.350 1.00 15.10 183 ILE A CA 1
ATOM 1400 C C . ILE A 1 183 ? 1.320 -15.232 -6.729 1.00 15.30 183 ILE A C 1
ATOM 1401 O O . ILE A 1 183 ? 0.282 -15.768 -7.137 1.00 16.63 183 ILE A O 1
ATOM 1406 N N . ASN A 1 184 ? 2.444 -15.204 -7.452 1.00 13.75 184 ASN A N 1
ATOM 1407 C CA . ASN A 1 184 ? 2.462 -15.755 -8.807 1.00 13.04 184 ASN A CA 1
ATOM 1408 C C . ASN A 1 184 ? 3.889 -15.983 -9.275 1.00 15.61 184 ASN A C 1
ATOM 1409 O O . ASN A 1 184 ? 4.764 -15.157 -9.028 1.00 15.38 184 ASN A O 1
ATOM 1414 N N . THR A 1 185 ? 4.093 -17.081 -10.009 1.00 14.51 185 THR A N 1
ATOM 1415 C CA . THR A 1 185 ? 5.368 -17.403 -10.628 1.00 14.54 185 THR A CA 1
ATOM 1416 C C . THR A 1 185 ? 5.118 -17.792 -12.077 1.00 15.94 185 THR A C 1
ATOM 1417 O O . THR A 1 185 ? 4.266 -18.641 -12.361 1.00 17.11 185 THR A O 1
ATOM 1421 N N . LEU A 1 186 ? 5.842 -17.159 -12.986 1.00 14.15 186 LEU A N 1
ATOM 1422 C CA . LEU A 1 186 ? 5.800 -17.527 -14.396 1.00 15.82 186 LEU A CA 1
ATOM 1423 C C . LEU A 1 186 ? 7.228 -17.752 -14.858 1.00 13.42 186 LEU A C 1
ATOM 1424 O O . LEU A 1 186 ? 8.029 -16.815 -14.866 1.00 13.10 186 LEU A O 1
ATOM 1429 N N . ARG A 1 187 ? 7.548 -18.989 -15.248 1.00 13.91 187 ARG A N 1
ATOM 1430 C CA . ARG A 1 187 ? 8.886 -19.305 -15.724 1.00 16.76 187 ARG A CA 1
ATOM 1431 C C . ARG A 1 187 ? 9.081 -18.814 -17.148 1.00 15.92 187 ARG A C 1
ATOM 1432 O O . ARG A 1 187 ? 8.198 -18.965 -17.996 1.00 15.30 187 ARG A O 1
ATOM 1440 N N . TYR A 1 188 ? 10.259 -18.248 -17.414 1.00 13.74 188 TYR A N 1
ATOM 1441 C CA . TYR A 1 188 ? 10.487 -17.645 -18.723 1.00 13.69 188 TYR A CA 1
ATOM 1442 C C . TYR A 1 188 ? 10.449 -18.679 -19.834 1.00 16.67 188 TYR A C 1
ATOM 1443 O O . TYR A 1 188 ? 9.990 -18.372 -20.940 1.00 15.56 188 TYR A O 1
ATOM 1452 N N . VAL A 1 189 ? 10.912 -19.904 -19.566 1.00 15.74 189 VAL A N 1
ATOM 1453 C CA . VAL A 1 189 ? 10.877 -20.929 -20.612 1.00 17.05 189 VAL A CA 1
ATOM 1454 C C . VAL A 1 189 ? 9.453 -21.323 -20.987 1.00 18.72 189 VAL A C 1
ATOM 1455 O O . VAL A 1 189 ? 9.240 -21.908 -22.059 1.00 19.36 189 VAL A O 1
ATOM 1459 N N . ASP A 1 190 ? 8.479 -21.050 -20.124 1.00 15.64 190 ASP A N 1
ATOM 1460 C CA . ASP A 1 190 ? 7.086 -21.411 -20.357 1.00 14.86 190 ASP A CA 1
ATOM 1461 C C . ASP A 1 190 ? 6.320 -20.352 -21.137 1.00 18.05 190 ASP A C 1
ATOM 1462 O O . ASP A 1 190 ? 5.159 -20.590 -21.482 1.00 20.42 190 ASP A O 1
ATOM 1467 N N . HIS A 1 191 ? 6.916 -19.185 -21.408 1.00 15.79 191 HIS A N 1
ATOM 1468 C CA . HIS A 1 191 ? 6.194 -18.076 -22.030 1.00 15.52 191 HIS A CA 1
ATOM 1469 C C . HIS A 1 191 ? 6.632 -17.912 -23.484 1.00 14.55 191 HIS A C 1
ATOM 1470 O O . HIS A 1 191 ? 7.744 -17.452 -23.756 1.00 16.87 191 HIS A O 1
ATOM 1477 N N . LEU A 1 192 ? 5.752 -18.274 -24.416 1.00 14.53 192 LEU A N 1
ATOM 1478 C CA . LEU A 1 192 ? 6.042 -18.191 -25.842 1.00 15.69 192 LEU A CA 1
ATOM 1479 C C . LEU A 1 192 ? 5.226 -17.090 -26.501 1.00 15.80 192 LEU A C 1
ATOM 1480 O O . LEU A 1 192 ? 4.224 -16.628 -25.959 1.00 17.20 192 LEU A O 1
ATOM 1485 N N . ASP A 1 193 ? 5.657 -16.680 -27.695 1.00 14.77 193 ASP A N 1
ATOM 1486 C CA . ASP A 1 193 ? 4.806 -15.837 -28.520 1.00 15.64 193 ASP A CA 1
ATOM 1487 C C . ASP A 1 193 ? 3.965 -16.723 -29.444 1.00 18.41 193 ASP A C 1
ATOM 1488 O O . ASP A 1 193 ? 4.068 -17.950 -29.427 1.00 15.37 193 ASP A O 1
ATOM 1493 N N . ALA A 1 194 ? 3.136 -16.090 -30.281 1.00 15.51 194 ALA A N 1
ATOM 1494 C CA . ALA A 1 194 ? 2.172 -16.839 -31.081 1.00 17.12 194 ALA A CA 1
ATOM 1495 C C . ALA A 1 194 ? 2.843 -17.779 -32.066 1.00 15.23 194 ALA A C 1
ATOM 1496 O O . ALA A 1 194 ? 2.233 -18.772 -32.468 1.00 17.01 194 ALA A O 1
ATOM 1498 N N . SER A 1 195 ? 4.088 -17.506 -32.440 1.00 14.04 195 SER A N 1
ATOM 1499 C CA . SER A 1 195 ? 4.803 -18.347 -33.386 1.00 16.23 195 SER A CA 1
ATOM 1500 C C . SER A 1 195 ? 5.564 -19.467 -32.698 1.00 16.76 195 SER A C 1
ATOM 1501 O O . SER A 1 195 ? 6.261 -20.233 -33.368 1.00 18.66 195 SER A O 1
ATOM 1504 N N . GLY A 1 196 ? 5.471 -19.558 -31.377 1.00 12.83 196 GLY A N 1
ATOM 1505 C CA . GLY A 1 196 ? 6.100 -20.636 -30.646 1.00 15.03 196 GLY A CA 1
ATOM 1506 C C . GLY A 1 196 ? 7.516 -20.380 -30.188 1.00 18.69 196 GLY A C 1
ATOM 1507 O O . GLY A 1 196 ? 8.195 -21.331 -29.796 1.00 18.53 196 GLY A O 1
ATOM 1508 N N . GLN A 1 197 ? 7.982 -19.136 -30.223 1.00 18.31 197 GLN A N 1
ATOM 1509 C CA . GLN A 1 197 ? 9.333 -18.784 -29.804 1.00 20.98 197 GLN A CA 1
ATOM 1510 C C . GLN A 1 197 ? 9.300 -18.251 -28.381 1.00 18.49 197 GLN A C 1
ATOM 1511 O O . GLN A 1 197 ? 8.390 -17.507 -28.019 1.00 15.78 197 GLN A O 1
ATOM 1517 N N . GLN A 1 198 ? 10.291 -18.633 -27.576 1.00 20.44 198 GLN A N 1
ATOM 1518 C CA . GLN A 1 198 ? 10.370 -18.112 -26.215 1.00 19.51 198 GLN A CA 1
ATOM 1519 C C . GLN A 1 198 ? 10.583 -16.601 -26.242 1.00 22.76 198 GLN A C 1
ATOM 1520 O O . GLN A 1 198 ? 11.488 -16.105 -26.915 1.00 24.05 198 GLN A O 1
ATOM 1526 N N . VAL A 1 199 ? 9.742 -15.865 -25.509 1.00 22.83 199 VAL A N 1
ATOM 1527 C CA . VAL A 1 199 ? 9.750 -14.408 -25.632 1.00 21.49 199 VAL A CA 1
ATOM 1528 C C . VAL A 1 199 ? 10.979 -13.817 -24.947 1.00 22.88 199 VAL A C 1
ATOM 1529 O O . VAL A 1 199 ? 11.755 -13.072 -25.558 1.00 27.39 199 VAL A O 1
ATOM 1533 N N . ILE A 1 200 ? 11.175 -14.143 -23.676 1.00 22.82 200 ILE A N 1
ATOM 1534 C CA 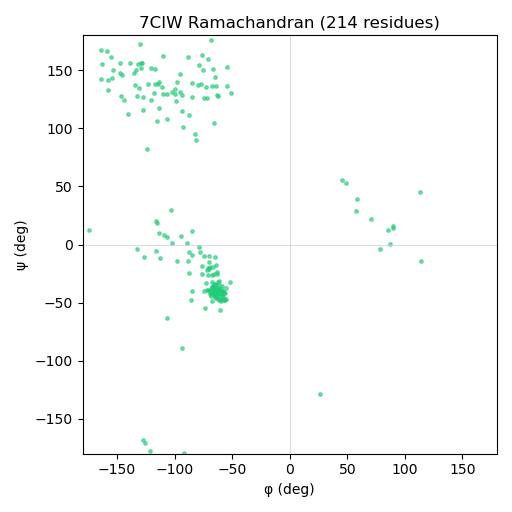. ILE A 1 200 ? 12.242 -13.566 -22.869 1.00 21.59 200 ILE A CA 1
ATOM 1535 C C . ILE A 1 200 ? 13.270 -14.649 -22.601 1.00 16.19 200 ILE A C 1
ATOM 1536 O O . ILE A 1 200 ? 12.915 -15.738 -22.136 1.00 18.04 200 ILE A O 1
ATOM 1541 N N . ARG A 1 201 ? 14.549 -14.347 -22.865 1.00 18.30 201 ARG A N 1
ATOM 1542 C CA . ARG A 1 201 ? 15.655 -15.239 -22.516 1.00 17.19 201 ARG A CA 1
ATOM 1543 C C . ARG A 1 201 ? 16.660 -14.489 -21.650 1.00 16.37 201 ARG A C 1
ATOM 1544 O O . ARG A 1 201 ? 17.676 -13.986 -22.151 1.00 17.26 201 ARG A O 1
ATOM 1552 N N . PRO A 1 202 ? 16.410 -14.388 -20.350 1.00 20.22 202 PRO A N 1
ATOM 1553 C CA . PRO A 1 202 ? 17.277 -13.586 -19.486 1.00 20.27 202 PRO A CA 1
ATOM 1554 C C . PRO A 1 202 ? 18.435 -14.406 -18.953 1.00 20.04 202 PRO A C 1
ATOM 1555 O O . PRO A 1 202 ? 18.381 -15.644 -18.944 1.00 20.21 202 PRO A O 1
ATOM 1559 N N . PRO A 1 203 ? 19.493 -13.748 -18.487 1.00 23.20 203 PRO A N 1
ATOM 1560 C CA . PRO A 1 203 ? 20.617 -14.472 -17.880 1.00 21.95 203 PRO A CA 1
ATOM 1561 C C . PRO A 1 203 ? 20.191 -15.187 -16.611 1.00 27.17 203 PRO A C 1
ATOM 1562 O O . PRO A 1 203 ? 19.460 -14.619 -15.789 1.00 22.26 203 PRO A O 1
ATOM 1566 N N . PRO A 1 204 ? 20.618 -16.431 -16.405 1.00 27.46 204 PRO A N 1
ATOM 1567 C CA . PRO A 1 204 ? 20.533 -17.007 -15.068 1.00 25.44 204 PRO A CA 1
ATOM 1568 C C . PRO A 1 204 ? 21.235 -16.110 -14.070 1.00 23.48 204 PRO A C 1
ATOM 1569 O O . PRO A 1 204 ? 22.170 -15.369 -14.426 1.00 28.60 204 PRO A O 1
ATOM 1573 N N . PRO A 1 205 ? 20.820 -16.139 -12.794 1.00 21.96 205 PRO A N 1
ATOM 1574 C CA . PRO A 1 205 ? 19.893 -17.071 -12.143 1.00 21.84 205 PRO A CA 1
ATOM 1575 C C . PRO A 1 205 ? 18.405 -16.726 -12.282 1.00 20.97 205 PRO A C 1
ATOM 1576 O O . PRO A 1 205 ? 17.582 -17.330 -11.597 1.00 22.01 205 PRO A O 1
ATOM 1580 N N . HIS A 1 206 ? 18.063 -15.778 -13.150 1.00 21.13 206 HIS A N 1
ATOM 1581 C CA . HIS A 1 206 ? 16.688 -15.291 -13.252 1.00 18.61 206 HIS A CA 1
ATOM 1582 C C . HIS A 1 206 ? 15.888 -16.239 -14.131 1.00 20.57 206 HIS A C 1
ATOM 1583 O O . HIS A 1 206 ? 15.870 -16.119 -15.355 1.00 24.05 206 HIS A O 1
ATOM 1590 N N . GLU A 1 207 ? 15.201 -17.179 -13.492 1.00 18.22 207 GLU A N 1
ATOM 1591 C CA . GLU A 1 207 ? 14.445 -18.200 -14.196 1.00 16.78 207 GLU A CA 1
ATOM 1592 C C . GLU A 1 207 ? 12.961 -17.899 -14.310 1.00 15.81 207 GLU A C 1
ATOM 1593 O O . GLU A 1 207 ? 12.278 -18.571 -15.089 1.00 18.20 207 GLU A O 1
ATOM 1599 N N . SER A 1 208 ? 12.440 -16.933 -13.556 1.00 16.08 208 SER A N 1
ATOM 1600 C CA . SER A 1 208 ? 11.002 -16.698 -13.519 1.00 13.14 208 SER A CA 1
ATOM 1601 C C . SER A 1 208 ? 10.733 -15.255 -13.129 1.00 14.43 208 SER A C 1
ATOM 1602 O O . SER A 1 208 ? 11.596 -14.579 -12.562 1.00 16.13 208 SER A O 1
ATOM 1605 N N . VAL A 1 209 ? 9.523 -14.787 -13.429 1.00 13.76 209 VAL A N 1
ATOM 1606 C CA . VAL A 1 209 ? 9.020 -13.545 -12.856 1.00 12.87 209 VAL A CA 1
ATOM 1607 C C . VAL A 1 209 ? 8.121 -13.923 -11.686 1.00 15.73 209 VAL A C 1
ATOM 1608 O O . VAL A 1 209 ? 7.172 -14.706 -11.832 1.00 12.84 209 VAL A O 1
ATOM 1612 N N . GLN A 1 210 ? 8.447 -13.400 -10.513 1.00 14.95 210 GLN A N 1
ATOM 1613 C CA . GLN A 1 210 ? 7.735 -13.702 -9.278 1.00 13.39 210 GLN A CA 1
ATOM 1614 C C . GLN A 1 210 ? 7.046 -12.432 -8.804 1.00 13.92 210 GLN A C 1
ATOM 1615 O O . GLN A 1 210 ? 7.720 -11.448 -8.485 1.00 14.37 210 GLN A O 1
ATOM 1621 N N . THR A 1 211 ? 5.718 -12.459 -8.747 1.00 13.54 211 THR A N 1
ATOM 1622 C CA . THR A 1 211 ? 4.960 -11.285 -8.337 1.00 11.61 211 THR A CA 1
ATOM 1623 C C . THR A 1 211 ? 4.679 -11.341 -6.844 1.00 14.90 211 THR A C 1
ATOM 1624 O O . THR A 1 211 ? 4.172 -12.347 -6.341 1.00 14.03 211 THR A O 1
ATOM 1628 N N . PHE A 1 212 ? 5.009 -10.253 -6.149 1.00 11.68 212 PHE A N 1
ATOM 1629 C CA . PHE A 1 212 ? 4.821 -10.131 -4.710 1.00 11.97 212 PHE A CA 1
ATOM 1630 C C . PHE A 1 212 ? 3.895 -8.959 -4.410 1.00 14.37 212 PHE A C 1
ATOM 1631 O O . PHE A 1 212 ? 3.845 -7.977 -5.163 1.00 13.15 212 PHE A O 1
ATOM 1639 N N . VAL A 1 213 ? 3.174 -9.060 -3.292 1.00 12.11 213 VAL A N 1
ATOM 1640 C CA . VAL A 1 213 ? 2.349 -7.965 -2.801 1.00 12.81 213 VAL A CA 1
ATOM 1641 C C . VAL A 1 213 ? 2.649 -7.704 -1.333 1.00 14.11 213 VAL A C 1
ATOM 1642 O O . VAL A 1 213 ? 3.112 -8.574 -0.592 1.00 13.83 213 VAL A O 1
ATOM 1646 N N . LEU A 1 214 ? 2.362 -6.470 -0.923 1.00 12.75 214 LEU A N 1
ATOM 1647 C CA . LEU A 1 214 ? 2.426 -6.059 0.471 1.00 11.86 214 LEU A CA 1
ATOM 1648 C C . LEU A 1 214 ? 1.103 -5.415 0.838 1.00 14.13 214 LEU A C 1
ATOM 1649 O O . LEU A 1 214 ? 0.649 -4.498 0.150 1.00 15.49 214 LEU A O 1
ATOM 1654 N N . HIS A 1 215 ? 0.478 -5.885 1.914 1.00 14.92 215 HIS A N 1
ATOM 1655 C CA . HIS A 1 215 ? -0.782 -5.303 2.355 1.00 16.67 215 HIS A CA 1
ATOM 1656 C C . HIS A 1 215 ? -0.501 -4.089 3.230 1.00 17.54 215 HIS A C 1
ATOM 1657 O O . HIS A 1 215 ? 0.266 -4.177 4.192 1.00 21.54 215 HIS A O 1
ATOM 1664 N N . LEU A 1 216 ? -1.114 -2.959 2.879 1.00 19.25 216 LEU A N 1
ATOM 1665 C CA . LEU A 1 216 ? -0.933 -1.697 3.602 1.00 19.39 216 LEU A CA 1
ATOM 1666 C C . LEU A 1 216 ? -2.032 -1.471 4.616 1.00 28.59 216 LEU A C 1
ATOM 1667 O O . LEU A 1 216 ? -3.153 -1.956 4.428 1.00 29.50 216 LEU A O 1
#

Foldseek 3Di:
DWADDDDQKIKDQQAPPNVVLVVVVCQVWWQQAQQLLVFFPDNGDDPVVSVVQVVQSVVSLKMFIDHPNHTFKIWGKHKDFLCVLVVLVVVLVVPPPDSVNLVSVVVSVVCVVCSPCVVPVWGMEIETPTITGHPVCPPVCPRVVSVVVSVVVCVVVVGFKYKYWCLDVVVVVSVVVVVWDWDDKDFQVNDADPVGHRRGDGDPPRGITTMTMDGD

Sequence (216 aa):
MAKPIADDIVVRQVDVGETEQLMTFLLAHYYPEEPLTAGTHPPEPEAADKEFLLSNVPFGTCFVALHEGRIVAAVVAGPKDSHEPEHMAEEARKYAGGKWGSILHLLSAVETATDVCRRFSVPSCLHVHALGVDPQLRGRNLGGRLMETVAQRGRDLGHQLVSVDCTSVYAARLVQRLGYQLINTLRYVDHLDASGQQVIRPPPPHESVQTFVLHL

B-factor: mean 21.36, std 7.68, range [9.83, 59.93]